Protein AF-A0A967H057-F1 (afdb_monomer_lite)

pLDDT: mean 77.09, std 21.2, range [37.69, 96.94]

Secondary structure (DSSP, 8-state):
----------EEEEEEESTTSSS---HHHHHHHHHHHHHHHSSEEEEEEESSHHHHHIIIIIS---SEEEEETTHHHHSPTTSEEEEEEEEESSS-S-EEEEEEETT--TTHHHHHHHHHHHTTTSHHHHHHHHTTTEEEEESTT-------------------------------------------------------PPPP-

Radius of gyration: 29.28 Å; chains: 1; bounding box: 96×82×52 Å

Structure (mmCIF, N/CA/C/O backbone):
data_AF-A0A967H057-F1
#
_entry.id   AF-A0A967H057-F1
#
loop_
_atom_site.group_PDB
_atom_site.id
_atom_site.type_symbol
_atom_site.label_atom_id
_atom_site.label_alt_id
_atom_site.label_comp_id
_atom_site.label_asym_id
_atom_site.label_entity_id
_atom_site.label_seq_id
_atom_site.pdbx_PDB_ins_code
_atom_site.Cartn_x
_atom_site.Cartn_y
_atom_site.Cartn_z
_atom_site.occupancy
_atom_site.B_iso_or_equiv
_atom_site.auth_seq_id
_atom_site.auth_comp_id
_atom_site.auth_asym_id
_atom_site.auth_atom_id
_atom_site.pdbx_PDB_model_num
ATOM 1 N N . MET A 1 1 ? 5.169 -22.838 36.734 1.00 41.12 1 MET A N 1
ATOM 2 C CA . MET A 1 1 ? 5.783 -21.870 35.797 1.00 41.12 1 MET A CA 1
ATOM 3 C C . MET A 1 1 ? 4.700 -21.357 34.867 1.00 41.12 1 MET A C 1
ATOM 5 O O . MET A 1 1 ? 3.940 -22.181 34.378 1.00 41.12 1 MET A O 1
ATOM 9 N N . VAL A 1 2 ? 4.620 -20.048 34.622 1.00 40.19 2 VAL A N 1
ATOM 10 C CA . VAL A 1 2 ? 3.805 -19.498 33.526 1.00 40.19 2 VAL A CA 1
ATOM 11 C C . VAL A 1 2 ? 4.755 -19.211 32.373 1.00 40.19 2 VAL A C 1
ATOM 13 O O . VAL A 1 2 ? 5.613 -18.339 32.489 1.00 40.19 2 VAL A O 1
ATOM 16 N N . ALA A 1 3 ? 4.637 -19.964 31.282 1.00 42.62 3 ALA A N 1
ATOM 17 C CA . ALA A 1 3 ? 5.358 -19.654 30.057 1.00 42.62 3 ALA A CA 1
ATOM 18 C C . ALA A 1 3 ? 4.676 -18.449 29.398 1.00 42.62 3 ALA A C 1
ATOM 20 O O . ALA A 1 3 ? 3.642 -18.596 28.749 1.00 42.62 3 ALA A O 1
ATOM 21 N N . ILE A 1 4 ? 5.236 -17.252 29.594 1.00 45.72 4 ILE A N 1
ATOM 22 C CA . ILE A 1 4 ? 4.816 -16.058 28.856 1.00 45.72 4 ILE A CA 1
ATOM 23 C C . ILE A 1 4 ? 5.290 -16.256 27.416 1.00 45.72 4 ILE A C 1
ATOM 25 O O . ILE A 1 4 ? 6.429 -15.942 27.074 1.00 45.72 4 ILE A O 1
ATOM 29 N N . SER A 1 5 ? 4.436 -16.864 26.593 1.00 40.03 5 SER A N 1
ATOM 30 C CA . SER A 1 5 ? 4.709 -17.066 25.175 1.00 40.03 5 SER A CA 1
ATOM 31 C C . SER A 1 5 ? 4.732 -15.697 24.506 1.00 40.03 5 SER A C 1
ATOM 33 O O . SER A 1 5 ? 3.692 -15.065 24.320 1.00 40.03 5 SER A O 1
ATOM 35 N N . VAL A 1 6 ? 5.938 -15.201 24.230 1.00 42.00 6 VAL A N 1
ATOM 36 C CA . VAL A 1 6 ? 6.132 -13.922 23.552 1.00 42.00 6 VAL A CA 1
ATOM 37 C C . VAL A 1 6 ? 5.739 -14.132 22.095 1.00 42.00 6 VAL A C 1
ATOM 39 O O . VAL A 1 6 ? 6.532 -14.636 21.301 1.00 42.00 6 VAL A O 1
ATOM 42 N N . SER A 1 7 ? 4.492 -13.799 21.759 1.00 45.22 7 SER A N 1
ATOM 43 C CA . SER A 1 7 ? 4.016 -13.817 20.379 1.00 45.22 7 SER A CA 1
ATOM 44 C C . SER A 1 7 ? 4.945 -12.961 19.528 1.00 45.22 7 SER A C 1
ATOM 46 O O . SER A 1 7 ? 5.028 -11.749 19.722 1.00 45.22 7 SER A O 1
ATOM 48 N N . ALA A 1 8 ? 5.646 -13.590 18.588 1.00 51.84 8 ALA A N 1
ATOM 49 C CA . ALA A 1 8 ? 6.402 -12.874 17.579 1.00 51.84 8 ALA A CA 1
ATOM 50 C C . ALA A 1 8 ? 5.400 -12.204 16.627 1.00 51.84 8 ALA A C 1
ATOM 52 O O . ALA A 1 8 ? 4.962 -12.826 15.661 1.00 51.84 8 ALA A O 1
ATOM 53 N N . GLU A 1 9 ? 5.000 -10.964 16.933 1.00 62.72 9 GLU A N 1
ATOM 54 C CA . GLU A 1 9 ? 4.235 -10.127 16.005 1.00 62.72 9 GLU A CA 1
ATOM 55 C C . GLU A 1 9 ? 4.980 -10.089 14.671 1.00 62.72 9 GLU A C 1
ATOM 57 O O . GLU A 1 9 ? 6.103 -9.579 14.583 1.00 62.72 9 GLU A O 1
ATOM 62 N N . ALA A 1 10 ? 4.366 -10.648 13.629 1.00 71.75 10 ALA A N 1
ATOM 63 C CA . ALA A 1 10 ? 4.923 -10.546 12.298 1.00 71.75 10 ALA A CA 1
ATOM 64 C C . ALA A 1 10 ? 4.917 -9.067 11.894 1.00 71.75 10 ALA A C 1
ATOM 66 O O . ALA A 1 10 ? 3.933 -8.345 12.084 1.00 71.75 10 ALA A O 1
ATOM 67 N N . LYS A 1 11 ? 6.058 -8.602 11.383 1.00 87.25 11 LYS A N 1
ATOM 68 C CA . LYS A 1 11 ? 6.253 -7.206 11.010 1.00 87.25 11 LYS A CA 1
ATOM 69 C C . LYS A 1 11 ? 6.307 -7.080 9.499 1.00 87.25 11 LYS A C 1
ATOM 71 O O . LYS A 1 11 ? 7.234 -7.588 8.876 1.00 87.25 11 LYS A O 1
ATOM 76 N N . ILE A 1 12 ? 5.335 -6.378 8.931 1.00 91.31 12 ILE A N 1
ATOM 77 C CA . ILE A 1 12 ? 5.253 -6.118 7.498 1.00 91.31 12 ILE A CA 1
ATOM 78 C C . ILE A 1 12 ? 5.898 -4.762 7.211 1.00 91.31 12 ILE A C 1
ATOM 80 O O . ILE A 1 12 ? 5.463 -3.732 7.729 1.00 91.31 12 ILE A O 1
ATOM 84 N N . SER A 1 13 ? 6.914 -4.750 6.354 1.00 94.44 13 SER A N 1
ATOM 85 C CA . SER A 1 13 ? 7.610 -3.533 5.929 1.00 94.44 13 SER A CA 1
ATOM 86 C C . SER A 1 13 ? 7.139 -3.093 4.541 1.00 94.44 13 SER A C 1
ATOM 88 O O . SER A 1 13 ? 7.195 -3.859 3.578 1.00 94.44 13 SER A O 1
ATOM 90 N N . ILE A 1 14 ? 6.692 -1.843 4.410 1.00 96.12 14 ILE A N 1
ATOM 91 C CA . ILE A 1 14 ? 6.164 -1.275 3.162 1.00 96.12 14 ILE A CA 1
ATOM 92 C C . ILE A 1 14 ? 7.035 -0.097 2.718 1.00 96.12 14 ILE A C 1
ATOM 94 O O . ILE A 1 14 ? 7.207 0.869 3.456 1.00 96.12 14 ILE A O 1
ATOM 98 N N . GLY A 1 15 ? 7.562 -0.132 1.495 1.00 96.62 15 GLY A N 1
ATOM 99 C CA . GLY A 1 15 ? 8.255 1.016 0.908 1.00 96.62 15 GLY A CA 1
ATOM 100 C C . GLY A 1 15 ? 7.288 2.042 0.321 1.00 96.62 15 GLY A C 1
ATOM 101 O O . GLY A 1 15 ? 6.437 1.698 -0.490 1.00 96.62 15 GLY A O 1
ATOM 102 N N . LEU A 1 16 ? 7.430 3.315 0.676 1.00 96.25 16 LEU A N 1
ATOM 103 C CA . LEU A 1 16 ? 6.691 4.427 0.079 1.00 96.25 16 LEU A CA 1
ATOM 104 C C . LEU A 1 16 ? 7.675 5.360 -0.628 1.00 96.25 16 LEU A C 1
ATOM 106 O O . LEU A 1 16 ? 8.514 5.991 0.018 1.00 96.25 16 LEU A O 1
ATOM 110 N N . SER A 1 17 ? 7.568 5.469 -1.954 1.00 94.06 17 SER A N 1
ATOM 111 C CA . SER A 1 17 ? 8.348 6.470 -2.681 1.00 94.06 17 SER A CA 1
ATOM 112 C C . SER A 1 17 ? 7.782 7.867 -2.424 1.00 94.06 17 SER A C 1
ATOM 114 O O . SER A 1 17 ? 6.579 8.100 -2.530 1.00 94.06 17 SER A O 1
ATOM 116 N N . THR A 1 18 ? 8.647 8.821 -2.097 1.00 92.75 18 THR A N 1
ATOM 117 C CA . THR A 1 18 ? 8.252 10.219 -1.883 1.00 92.75 18 THR A CA 1
ATOM 118 C C . THR A 1 18 ? 8.094 10.983 -3.196 1.00 92.75 18 THR A C 1
ATOM 120 O O . THR A 1 18 ? 7.270 11.891 -3.257 1.00 92.75 18 THR A O 1
ATOM 123 N N . SER A 1 19 ? 8.783 10.566 -4.267 1.00 91.69 19 SER A N 1
ATOM 124 C CA . SER A 1 19 ? 8.646 11.142 -5.616 1.00 91.69 19 SER A CA 1
ATOM 125 C C . SER A 1 19 ? 7.244 11.023 -6.230 1.00 91.69 19 SER A C 1
ATOM 127 O O . SER A 1 19 ? 6.873 11.849 -7.061 1.00 91.69 19 SER A O 1
ATOM 129 N N . VAL A 1 20 ? 6.448 10.022 -5.827 1.00 89.62 20 VAL A N 1
ATOM 130 C CA . VAL A 1 20 ? 5.104 9.790 -6.389 1.00 89.62 20 VAL A CA 1
ATOM 131 C C . VAL A 1 20 ? 3.989 10.520 -5.632 1.00 89.62 20 VAL A C 1
ATOM 133 O O . VAL A 1 20 ? 2.846 10.513 -6.090 1.00 89.62 20 VAL A O 1
ATOM 136 N N . LEU A 1 21 ? 4.293 11.144 -4.488 1.00 88.94 21 LEU A N 1
ATOM 137 C CA . LEU A 1 21 ? 3.330 11.873 -3.660 1.00 88.94 21 LEU A CA 1
ATOM 138 C C . LEU A 1 21 ? 3.217 13.342 -4.088 1.00 88.94 21 LEU A C 1
ATOM 140 O O . LEU A 1 21 ? 4.213 14.015 -4.329 1.00 88.94 21 LEU A O 1
ATOM 144 N N . SER A 1 22 ? 1.995 13.883 -4.093 1.00 84.56 22 SER A N 1
ATOM 145 C CA . SER A 1 22 ? 1.746 15.309 -4.375 1.00 84.56 22 SER A CA 1
ATOM 146 C C . SER A 1 22 ? 2.177 16.259 -3.245 1.00 84.56 22 SER A C 1
ATOM 148 O O . SER A 1 22 ? 2.131 17.475 -3.413 1.00 84.56 22 SER A O 1
ATOM 150 N N . SER A 1 23 ? 2.565 15.724 -2.087 1.00 84.31 23 SER A N 1
ATOM 151 C CA . SER A 1 23 ? 3.036 16.465 -0.917 1.00 84.31 23 SER A CA 1
ATOM 152 C C . SER A 1 23 ? 4.093 15.649 -0.172 1.00 84.31 23 SER A C 1
ATOM 154 O O . SER A 1 23 ? 3.977 14.429 -0.051 1.00 84.31 23 SER A O 1
ATOM 156 N N . LYS A 1 24 ? 5.133 16.312 0.351 1.00 88.00 24 LYS A N 1
ATOM 157 C CA . LYS A 1 24 ? 6.184 15.628 1.117 1.00 88.00 24 LYS A CA 1
ATOM 158 C C . LYS A 1 24 ? 5.592 15.080 2.429 1.00 88.00 24 LYS A C 1
ATOM 160 O O . LYS A 1 24 ? 5.035 15.873 3.192 1.00 88.00 24 LYS A O 1
ATOM 165 N N . PRO A 1 25 ? 5.699 13.770 2.714 1.00 90.06 25 PRO A N 1
ATOM 166 C CA . PRO A 1 25 ? 5.140 13.195 3.929 1.00 90.06 25 PRO A CA 1
ATOM 167 C C . PRO A 1 25 ? 5.892 13.678 5.172 1.00 90.06 25 PRO A C 1
ATOM 169 O O . PRO A 1 25 ? 7.094 13.943 5.137 1.00 90.06 25 PRO A O 1
ATOM 172 N N . THR A 1 26 ? 5.173 13.750 6.288 1.00 93.06 26 THR A N 1
ATOM 173 C CA . THR A 1 26 ? 5.729 14.009 7.623 1.00 93.06 26 THR A CA 1
ATOM 174 C C . THR A 1 26 ? 5.722 12.731 8.457 1.00 93.06 26 THR A C 1
ATOM 176 O O . THR A 1 26 ? 4.835 11.890 8.290 1.00 93.06 26 THR A O 1
ATOM 179 N N . ASN A 1 27 ? 6.636 12.605 9.421 1.00 93.00 27 ASN A N 1
ATOM 180 C CA . ASN A 1 27 ? 6.674 11.448 10.327 1.00 93.00 27 ASN A CA 1
ATOM 181 C C . ASN A 1 27 ? 5.322 11.228 11.037 1.00 93.00 27 ASN A C 1
ATOM 183 O O . ASN A 1 27 ? 4.896 10.093 11.204 1.00 93.00 27 A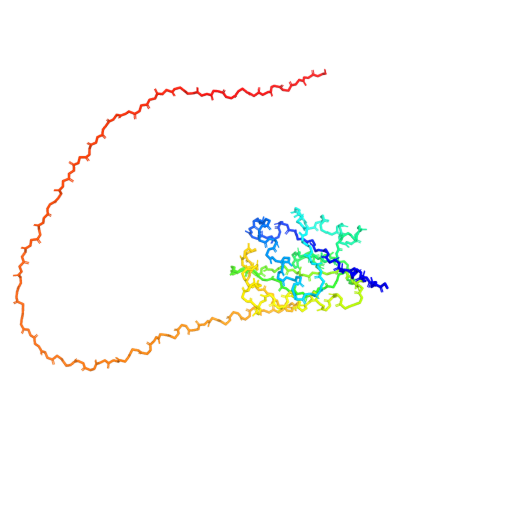SN A O 1
ATOM 187 N N . ALA A 1 28 ? 4.596 12.304 11.368 1.00 93.25 28 ALA A N 1
ATOM 188 C CA . ALA A 1 28 ? 3.251 12.224 11.942 1.00 93.25 28 ALA A CA 1
ATOM 189 C C . ALA A 1 28 ? 2.203 11.652 10.965 1.00 93.25 28 ALA A C 1
ATOM 191 O O . ALA A 1 28 ? 1.355 10.861 11.374 1.00 93.25 28 ALA A O 1
ATOM 192 N N . SER A 1 29 ? 2.256 12.014 9.675 1.00 93.31 29 SER A N 1
ATOM 193 C CA . SER A 1 29 ? 1.367 11.433 8.651 1.00 93.31 29 SER A CA 1
ATOM 194 C C . SER A 1 29 ? 1.655 9.950 8.389 1.00 93.31 29 SER A C 1
ATOM 196 O O . SER A 1 29 ? 0.720 9.178 8.188 1.00 93.31 29 SER A O 1
ATOM 198 N N . ILE A 1 30 ? 2.926 9.539 8.468 1.00 95.44 30 ILE A N 1
ATOM 199 C CA . ILE A 1 30 ? 3.330 8.138 8.310 1.00 95.44 30 ILE A CA 1
ATOM 200 C C . ILE A 1 30 ? 2.920 7.312 9.534 1.00 95.44 30 ILE A C 1
ATOM 202 O O . ILE A 1 30 ? 2.184 6.346 9.367 1.00 95.44 30 ILE A O 1
ATOM 206 N N . ALA A 1 31 ? 3.228 7.768 10.751 1.00 94.81 31 ALA A N 1
ATOM 207 C CA . ALA A 1 31 ? 2.821 7.099 11.990 1.00 94.81 31 ALA A CA 1
ATOM 208 C C . ALA A 1 31 ? 1.292 6.958 12.139 1.00 94.81 31 ALA A C 1
ATOM 210 O O . ALA A 1 31 ? 0.805 5.978 12.705 1.00 94.81 31 ALA A O 1
ATOM 211 N N . LYS A 1 32 ? 0.502 7.905 11.601 1.00 94.50 32 LYS A N 1
ATOM 212 C CA . LYS A 1 32 ? -0.958 7.745 11.468 1.00 94.50 32 LYS A CA 1
ATOM 213 C C . LYS A 1 32 ? -1.324 6.576 10.546 1.00 94.50 32 LYS A C 1
ATOM 215 O O . LYS A 1 32 ? -2.172 5.767 10.912 1.00 94.50 32 LYS A O 1
ATOM 220 N N . LEU A 1 33 ? -0.712 6.489 9.364 1.00 94.44 33 LEU A N 1
ATOM 221 C CA . LEU A 1 33 ? -1.018 5.448 8.380 1.00 94.44 33 LEU A CA 1
ATOM 222 C C . LEU A 1 33 ? -0.566 4.056 8.850 1.00 94.44 33 LEU A C 1
ATOM 224 O O . LEU A 1 33 ? -1.347 3.113 8.755 1.00 94.44 33 LEU A O 1
ATOM 228 N N . GLU A 1 34 ? 0.634 3.942 9.420 1.00 95.00 34 GLU A N 1
ATOM 229 C CA . GLU A 1 34 ? 1.142 2.726 10.078 1.00 95.00 34 GLU A CA 1
ATOM 230 C C . GLU A 1 34 ? 0.164 2.225 11.151 1.00 95.00 34 GLU A C 1
ATOM 232 O O . GLU A 1 34 ? -0.221 1.053 11.160 1.00 95.00 34 GLU A O 1
ATOM 237 N N . LYS A 1 35 ? -0.319 3.128 12.014 1.00 94.38 35 LYS A N 1
ATOM 238 C CA . LYS A 1 35 ? -1.288 2.817 13.074 1.00 94.38 35 LYS A CA 1
ATOM 239 C C . LYS A 1 35 ? -2.645 2.340 12.544 1.00 94.38 35 LYS A C 1
ATOM 241 O O . LYS A 1 35 ? -3.199 1.390 13.094 1.00 94.38 35 LYS A O 1
ATOM 246 N N . GLU A 1 36 ? -3.198 2.968 11.505 1.00 94.12 36 GLU A N 1
ATOM 247 C CA . GLU A 1 36 ? -4.487 2.547 10.925 1.00 94.12 36 GLU A CA 1
ATOM 248 C C . GLU A 1 36 ? -4.379 1.254 10.097 1.00 94.12 36 GLU A C 1
ATOM 250 O O . GLU A 1 36 ? -5.313 0.447 10.100 1.00 94.12 36 GLU A O 1
ATOM 255 N N . LEU A 1 37 ? -3.236 1.011 9.444 1.00 93.56 37 LEU A N 1
ATOM 256 C CA . LEU A 1 37 ? -2.961 -0.252 8.756 1.00 93.56 37 LEU A CA 1
ATOM 257 C C . LEU A 1 37 ? -2.788 -1.405 9.747 1.00 93.56 37 LEU A C 1
ATOM 259 O O . LEU A 1 37 ? -3.481 -2.411 9.608 1.00 93.56 37 LEU A O 1
ATOM 263 N N . SER A 1 38 ? -1.945 -1.242 10.774 1.00 93.12 38 SER A N 1
ATOM 264 C CA . SER A 1 38 ? -1.649 -2.299 11.759 1.00 93.12 38 SER A CA 1
ATOM 265 C C . SER A 1 38 ? -2.923 -2.793 12.460 1.00 93.12 38 SER A C 1
ATOM 267 O O . SER A 1 38 ? -3.179 -3.994 12.533 1.00 93.12 38 SER A O 1
ATOM 269 N N . LYS A 1 39 ? -3.813 -1.861 12.848 1.00 91.12 39 LYS A N 1
ATOM 270 C CA . LYS A 1 39 ? -5.156 -2.148 13.395 1.00 91.12 39 LYS A CA 1
ATOM 271 C C . LYS A 1 39 ? -6.018 -3.093 12.548 1.00 91.12 39 LYS A C 1
ATOM 273 O O . LYS A 1 39 ? -6.898 -3.739 13.108 1.00 91.12 39 LYS A O 1
ATOM 278 N N . THR A 1 40 ? -5.848 -3.112 11.222 1.00 86.44 40 THR A N 1
ATOM 279 C CA . THR A 1 40 ? -6.665 -3.952 10.323 1.00 86.44 40 THR A CA 1
ATOM 280 C C . THR A 1 40 ? -5.892 -5.147 9.764 1.00 86.44 40 THR A C 1
ATOM 282 O O . THR A 1 40 ? -6.496 -6.177 9.476 1.00 86.44 40 THR A O 1
ATOM 285 N N . ALA A 1 41 ? -4.572 -5.034 9.599 1.00 86.12 41 ALA A N 1
ATOM 286 C CA . ALA A 1 41 ? -3.737 -6.144 9.157 1.00 86.12 41 ALA A CA 1
ATOM 287 C C . ALA A 1 41 ? -3.719 -7.276 10.200 1.00 86.12 41 ALA A C 1
ATOM 289 O O . ALA A 1 41 ? -3.759 -8.446 9.826 1.00 86.12 41 ALA A O 1
ATOM 290 N N . GLY A 1 42 ? -3.694 -6.930 11.493 1.00 82.12 42 GLY A N 1
ATOM 291 C CA . GLY A 1 42 ? -3.453 -7.873 12.594 1.00 82.12 42 GLY A CA 1
ATOM 292 C C . GLY A 1 42 ? -1.964 -8.133 12.860 1.00 82.12 42 GLY A C 1
ATOM 293 O O . GLY A 1 42 ? -1.632 -8.691 13.898 1.00 82.12 42 GLY A O 1
ATOM 294 N N . ASP A 1 43 ? -1.109 -7.660 11.952 1.00 84.31 43 ASP A N 1
ATOM 295 C CA . ASP A 1 43 ? 0.352 -7.625 12.017 1.00 84.31 43 ASP A CA 1
ATOM 296 C C . ASP A 1 43 ? 0.825 -6.167 12.182 1.00 84.31 43 ASP A C 1
ATOM 298 O O . ASP A 1 43 ? 0.114 -5.221 11.819 1.00 84.31 43 ASP A O 1
ATOM 302 N N . SER A 1 44 ? 2.048 -5.973 12.676 1.00 90.19 44 SER A N 1
ATOM 303 C CA . SER A 1 44 ? 2.656 -4.646 12.837 1.00 90.19 44 SER A CA 1
ATOM 304 C C . SER A 1 44 ? 3.166 -4.118 11.489 1.00 90.19 44 SER A C 1
ATOM 306 O O . SER A 1 44 ? 3.973 -4.777 10.834 1.00 90.19 44 SER A O 1
ATOM 308 N N . VAL A 1 45 ? 2.711 -2.940 11.049 1.00 93.44 45 VAL A N 1
ATOM 309 C CA . VAL A 1 45 ? 3.045 -2.372 9.728 1.00 93.44 45 VAL A CA 1
ATOM 310 C C . VAL A 1 45 ? 3.978 -1.167 9.863 1.00 93.44 45 VAL A C 1
ATOM 312 O O . VAL A 1 45 ? 3.588 -0.142 10.416 1.00 93.44 45 VAL A O 1
ATOM 315 N N . GLU A 1 46 ? 5.184 -1.272 9.299 1.00 95.19 46 GLU A N 1
ATOM 316 C CA . GLU A 1 46 ? 6.168 -0.183 9.168 1.00 95.19 46 GLU A CA 1
ATOM 317 C C . GLU A 1 46 ? 6.172 0.372 7.736 1.00 95.19 46 GLU A C 1
ATOM 319 O O . GLU A 1 46 ? 6.145 -0.391 6.767 1.00 95.19 46 GLU A O 1
ATOM 324 N N . ILE A 1 47 ? 6.263 1.695 7.582 1.00 95.50 47 ILE A N 1
ATOM 325 C CA . ILE A 1 47 ? 6.361 2.372 6.284 1.00 95.50 47 ILE A CA 1
ATOM 326 C C . ILE A 1 47 ? 7.712 3.082 6.161 1.00 95.50 47 ILE A C 1
ATOM 328 O O . ILE A 1 47 ? 7.971 4.108 6.791 1.00 95.50 47 ILE A O 1
ATOM 332 N N . ARG A 1 48 ? 8.567 2.575 5.269 1.00 96.06 48 ARG A N 1
ATOM 333 C CA . ARG A 1 48 ? 9.874 3.168 4.958 1.00 96.06 48 ARG A CA 1
ATOM 334 C C . ARG A 1 48 ? 9.764 4.155 3.809 1.00 96.06 48 ARG A C 1
ATOM 336 O O . ARG A 1 48 ? 9.296 3.806 2.727 1.00 96.06 48 ARG A O 1
ATOM 343 N N . LEU A 1 49 ? 10.225 5.382 4.034 1.00 96.12 49 LEU A N 1
ATOM 344 C CA . LEU A 1 49 ? 10.284 6.414 3.003 1.00 96.12 49 LEU A CA 1
ATOM 345 C C . LEU A 1 49 ? 11.516 6.236 2.111 1.00 96.12 49 LEU A C 1
ATOM 347 O O . LEU A 1 49 ? 12.635 6.109 2.601 1.00 96.12 49 LEU A O 1
ATOM 351 N N . PHE A 1 50 ? 11.302 6.304 0.799 1.00 96.19 50 PHE A N 1
ATOM 352 C CA . PHE A 1 50 ? 12.346 6.287 -0.225 1.00 96.19 50 PHE A CA 1
ATOM 353 C C . PHE A 1 50 ? 12.280 7.556 -1.081 1.00 96.19 50 PHE A C 1
ATOM 355 O O . PHE A 1 50 ? 11.220 8.166 -1.226 1.00 96.19 50 PHE A O 1
ATOM 362 N N . ASN A 1 51 ? 13.401 7.968 -1.672 1.00 93.81 51 ASN A N 1
ATOM 363 C CA . ASN A 1 51 ? 13.435 9.173 -2.509 1.00 93.81 51 ASN A CA 1
ATOM 364 C C . ASN A 1 51 ? 12.722 8.947 -3.856 1.00 93.81 51 ASN A C 1
ATOM 366 O O . ASN A 1 51 ? 11.942 9.785 -4.298 1.00 93.81 51 ASN A O 1
ATOM 370 N N . ASP A 1 52 ? 12.945 7.787 -4.468 1.00 95.00 52 ASP A N 1
ATOM 371 C CA . ASP A 1 52 ? 12.566 7.438 -5.841 1.00 95.00 52 ASP A CA 1
ATOM 372 C C . ASP A 1 52 ? 11.968 6.015 -5.925 1.00 95.00 52 ASP A C 1
ATOM 374 O O . ASP A 1 52 ? 11.875 5.316 -4.913 1.00 95.00 52 ASP A O 1
ATOM 378 N N . GLU A 1 53 ? 11.490 5.592 -7.099 1.00 94.94 53 GLU A N 1
ATOM 379 C CA . GLU A 1 53 ? 10.869 4.266 -7.282 1.00 94.94 53 GLU A CA 1
ATOM 380 C C . GLU A 1 53 ? 11.889 3.135 -7.536 1.00 94.94 53 GLU A C 1
ATOM 382 O O . GLU A 1 53 ? 11.606 1.974 -7.245 1.00 94.94 53 GLU A O 1
ATOM 387 N N . ALA A 1 54 ? 13.095 3.438 -8.027 1.00 95.00 54 ALA A N 1
ATOM 388 C CA . ALA A 1 54 ? 14.131 2.435 -8.287 1.00 95.00 54 ALA A CA 1
ATOM 389 C C . ALA A 1 54 ? 14.818 1.970 -6.990 1.00 95.00 54 ALA A C 1
ATOM 391 O O . ALA A 1 54 ? 15.152 0.790 -6.853 1.00 95.00 54 ALA A O 1
ATOM 392 N N . SER A 1 55 ? 14.960 2.849 -5.995 1.00 96.31 55 SER A N 1
ATOM 393 C CA . SER A 1 55 ? 15.332 2.469 -4.628 1.00 96.31 55 SER A CA 1
ATOM 394 C C . SER A 1 55 ? 14.317 1.487 -4.035 1.00 96.31 55 SER A C 1
ATOM 396 O O . SER A 1 55 ? 14.712 0.440 -3.520 1.00 96.31 55 SER A O 1
ATOM 398 N N . VAL A 1 56 ? 13.013 1.759 -4.193 1.00 96.56 56 VAL A N 1
ATOM 399 C CA . VAL A 1 56 ? 11.937 0.842 -3.771 1.00 96.56 56 VAL A CA 1
ATOM 400 C C . VAL A 1 56 ? 12.036 -0.497 -4.509 1.00 96.56 56 VAL A C 1
ATOM 402 O O . VAL A 1 56 ? 11.976 -1.542 -3.867 1.00 96.56 56 VAL A O 1
ATOM 405 N N . ALA A 1 57 ? 12.268 -0.494 -5.828 1.00 94.25 57 ALA A N 1
ATOM 406 C CA . ALA A 1 57 ? 12.453 -1.717 -6.618 1.00 94.25 57 ALA A CA 1
ATOM 407 C C . ALA A 1 57 ? 13.600 -2.593 -6.098 1.00 94.25 57 ALA A C 1
ATOM 409 O O . ALA A 1 57 ? 13.431 -3.799 -5.919 1.00 94.25 57 ALA A O 1
ATOM 410 N N . ASN A 1 58 ? 14.761 -1.990 -5.823 1.00 95.19 58 ASN A N 1
ATOM 411 C CA . ASN A 1 58 ? 15.916 -2.712 -5.297 1.00 95.19 58 ASN A CA 1
ATOM 412 C C . ASN A 1 58 ? 15.615 -3.316 -3.917 1.00 95.19 58 ASN A C 1
ATOM 414 O O . ASN A 1 58 ? 15.921 -4.483 -3.685 1.00 95.19 58 ASN A O 1
ATOM 418 N N . TRP A 1 59 ? 14.971 -2.571 -3.017 1.00 96.12 59 TRP A N 1
ATOM 419 C CA . TRP A 1 59 ? 14.628 -3.072 -1.683 1.00 96.12 59 TRP A CA 1
ATOM 420 C C . TRP A 1 59 ? 13.548 -4.163 -1.703 1.00 96.12 59 TRP A C 1
ATOM 422 O O . TRP A 1 59 ? 13.645 -5.118 -0.935 1.00 96.12 59 TRP A O 1
ATOM 432 N N . LEU A 1 60 ? 12.562 -4.055 -2.597 1.00 94.94 60 LEU A N 1
ATOM 433 C CA . LEU A 1 60 ? 11.438 -4.987 -2.724 1.00 94.94 60 LEU A CA 1
ATOM 434 C C . LEU A 1 60 ? 11.812 -6.280 -3.458 1.00 94.94 60 LEU A C 1
ATOM 436 O O . LEU A 1 60 ? 11.500 -7.366 -2.984 1.00 94.94 60 LEU A O 1
ATOM 440 N N . LEU A 1 61 ? 12.472 -6.175 -4.615 1.00 92.88 61 LEU A N 1
ATOM 441 C CA . LEU A 1 61 ? 12.711 -7.312 -5.512 1.00 92.88 61 LEU A CA 1
ATOM 442 C C . LEU A 1 61 ? 14.109 -7.918 -5.355 1.00 92.88 61 LEU A C 1
ATOM 444 O O . LEU A 1 61 ? 14.248 -9.138 -5.399 1.00 92.88 61 LEU A O 1
ATOM 448 N N . ARG A 1 62 ? 15.148 -7.090 -5.173 1.00 92.69 62 ARG A N 1
ATOM 449 C CA . ARG A 1 62 ? 16.550 -7.548 -5.166 1.00 92.69 62 ARG A CA 1
ATOM 450 C C . ARG A 1 62 ? 17.053 -7.903 -3.768 1.00 92.69 62 ARG A C 1
ATOM 452 O O . ARG A 1 62 ? 17.638 -8.963 -3.589 1.00 92.69 62 ARG A O 1
ATOM 459 N N . PHE A 1 63 ? 16.842 -7.021 -2.793 1.00 93.81 63 PHE A N 1
ATOM 460 C CA . PHE A 1 63 ? 17.293 -7.215 -1.410 1.00 93.81 63 PHE A CA 1
ATOM 461 C C . PHE A 1 63 ? 16.227 -7.850 -0.512 1.00 93.81 63 PHE A C 1
ATOM 463 O O . PHE A 1 63 ? 16.569 -8.368 0.545 1.00 93.81 63 PHE A O 1
ATOM 470 N N . GLN A 1 64 ? 14.956 -7.820 -0.931 1.00 92.19 64 GLN A N 1
ATOM 471 C CA . GLN A 1 64 ? 13.814 -8.398 -0.213 1.00 92.19 64 GLN A CA 1
ATOM 472 C C . GLN A 1 64 ? 13.678 -7.918 1.250 1.00 92.19 64 GLN A C 1
ATOM 474 O O . GLN A 1 64 ? 13.196 -8.645 2.114 1.00 92.19 64 GLN A O 1
ATOM 479 N N . GLN A 1 65 ? 14.090 -6.672 1.514 1.00 92.88 65 GLN A N 1
ATOM 480 C CA . GLN A 1 65 ? 14.038 -6.017 2.831 1.00 92.88 65 GLN A CA 1
ATOM 481 C C . GLN A 1 65 ? 12.720 -5.265 3.086 1.00 92.88 65 GLN A C 1
ATOM 483 O O . GLN A 1 65 ? 12.545 -4.670 4.148 1.00 92.88 65 GLN A O 1
ATOM 488 N N . ILE A 1 66 ? 11.807 -5.274 2.112 1.00 94.56 66 ILE A N 1
ATOM 489 C CA . ILE A 1 66 ? 10.411 -4.850 2.252 1.00 94.56 66 ILE A CA 1
ATOM 490 C C . ILE A 1 66 ? 9.489 -5.877 1.581 1.00 94.56 66 ILE A C 1
ATOM 492 O O . ILE A 1 66 ? 9.865 -6.573 0.635 1.00 94.56 66 ILE A O 1
ATOM 496 N N . ASP A 1 67 ? 8.270 -5.976 2.091 1.00 93.94 67 ASP A N 1
ATOM 497 C CA . ASP A 1 67 ? 7.240 -6.934 1.682 1.00 93.94 67 ASP A CA 1
ATOM 498 C C . ASP A 1 67 ? 6.298 -6.319 0.651 1.00 93.94 67 ASP A C 1
ATOM 500 O O . ASP A 1 67 ? 5.912 -6.961 -0.332 1.00 93.94 67 ASP A O 1
ATOM 504 N N . GLY A 1 68 ? 5.964 -5.048 0.883 1.00 95.25 68 GLY A N 1
ATOM 505 C CA . GLY A 1 68 ? 5.081 -4.244 0.056 1.00 95.25 68 GLY A CA 1
ATOM 506 C C . GLY A 1 68 ? 5.707 -2.942 -0.423 1.00 95.25 68 GLY A C 1
ATOM 507 O O . GLY A 1 68 ? 6.738 -2.493 0.077 1.00 95.25 68 GLY A O 1
ATOM 508 N N . ALA A 1 69 ? 5.042 -2.310 -1.384 1.00 96.94 69 ALA A N 1
ATOM 509 C CA . ALA A 1 69 ? 5.385 -0.984 -1.861 1.00 96.94 69 ALA A CA 1
ATOM 510 C C . ALA A 1 69 ? 4.163 -0.178 -2.317 1.00 96.94 69 ALA A C 1
ATOM 512 O O . ALA A 1 69 ? 3.251 -0.712 -2.949 1.00 96.94 69 ALA A O 1
ATOM 513 N N . ILE A 1 70 ? 4.188 1.124 -2.039 1.00 96.56 70 ILE A N 1
ATOM 514 C CA . ILE A 1 70 ? 3.277 2.137 -2.570 1.00 96.56 70 ILE A CA 1
ATOM 515 C C . ILE A 1 70 ? 4.056 2.932 -3.626 1.00 96.56 70 ILE A C 1
ATOM 517 O O . ILE A 1 70 ? 4.989 3.676 -3.311 1.00 96.56 70 ILE A O 1
ATOM 521 N N . VAL A 1 71 ? 3.676 2.721 -4.884 1.00 95.62 71 VAL A N 1
ATOM 522 C CA . VAL A 1 71 ? 4.410 3.105 -6.106 1.00 95.62 71 VAL A CA 1
ATOM 523 C C . VAL A 1 71 ? 3.441 3.637 -7.160 1.00 95.62 71 VAL A C 1
ATOM 525 O O . VAL A 1 71 ? 2.228 3.520 -7.009 1.00 95.62 71 VAL A O 1
ATOM 528 N N . SER A 1 72 ? 3.925 4.232 -8.244 1.00 94.56 72 SER A N 1
ATOM 529 C CA . SER A 1 72 ? 3.086 4.685 -9.350 1.00 94.56 72 SER A CA 1
ATOM 530 C C . SER A 1 72 ? 2.442 3.506 -10.095 1.00 94.56 72 SER A C 1
ATOM 532 O O . SER A 1 72 ? 3.028 2.436 -10.266 1.00 94.56 72 SER A O 1
ATOM 534 N N . ALA A 1 73 ? 1.239 3.706 -10.641 1.00 91.12 73 ALA A N 1
ATOM 535 C CA . ALA A 1 73 ? 0.605 2.708 -11.513 1.00 91.12 73 ALA A CA 1
ATOM 536 C C . ALA A 1 73 ? 1.360 2.462 -12.847 1.00 91.12 73 ALA A C 1
ATOM 538 O O . ALA A 1 73 ? 0.961 1.595 -13.629 1.00 91.12 73 ALA A O 1
ATOM 539 N N . ASN A 1 74 ? 2.427 3.221 -13.131 1.00 91.69 74 ASN A N 1
ATOM 540 C CA . ASN A 1 74 ? 3.318 3.000 -14.272 1.00 91.69 74 ASN A CA 1
ATOM 541 C C . ASN A 1 74 ? 4.491 2.087 -13.901 1.00 91.69 74 ASN A C 1
ATOM 543 O O . ASN A 1 74 ? 4.784 1.169 -14.663 1.00 91.69 74 ASN A O 1
ATOM 547 N N . PHE A 1 75 ? 5.083 2.265 -12.716 1.00 92.88 75 PHE A N 1
ATOM 548 C CA . PHE A 1 75 ? 6.133 1.397 -12.181 1.00 92.88 75 PHE A CA 1
ATOM 549 C C . PHE A 1 75 ? 5.747 -0.088 -12.231 1.00 92.88 75 PHE A C 1
ATOM 551 O O . PHE A 1 75 ? 6.523 -0.920 -12.697 1.00 92.88 75 PHE A O 1
ATOM 558 N N . VAL A 1 76 ? 4.513 -0.419 -11.831 1.00 91.88 76 VAL A N 1
ATOM 559 C CA . VAL A 1 76 ? 4.004 -1.805 -11.826 1.00 91.88 76 VAL A CA 1
ATOM 560 C C . VAL A 1 76 ? 3.954 -2.415 -13.230 1.00 91.88 76 VAL A C 1
ATOM 562 O O . VAL A 1 76 ? 4.200 -3.605 -13.384 1.00 91.88 76 VAL A O 1
ATOM 565 N N . LYS A 1 77 ? 3.685 -1.608 -14.267 1.00 90.50 77 LYS A N 1
ATOM 566 C CA . LYS A 1 77 ? 3.657 -2.055 -15.674 1.00 90.50 77 LYS A CA 1
ATOM 567 C C . LYS A 1 77 ? 5.052 -2.241 -16.276 1.00 90.50 77 LYS A C 1
ATOM 569 O O . LYS A 1 77 ? 5.168 -2.845 -17.335 1.00 90.50 77 LYS A O 1
ATOM 574 N N . GLN A 1 78 ? 6.079 -1.675 -15.643 1.00 92.31 78 GLN A N 1
ATOM 575 C CA . GLN A 1 78 ? 7.480 -1.816 -16.047 1.00 92.31 7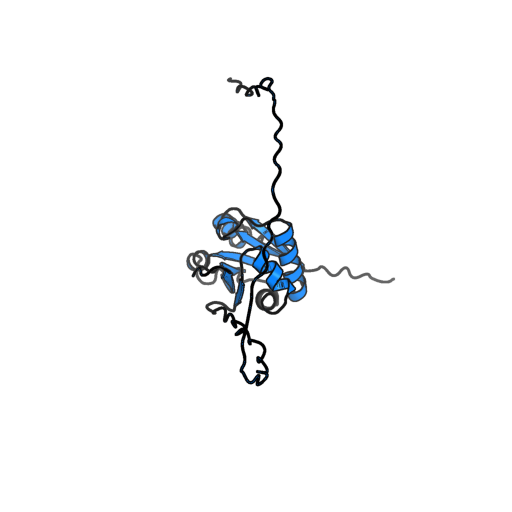8 GLN A CA 1
ATOM 576 C C . GLN A 1 78 ? 8.151 -3.037 -15.399 1.00 92.31 78 GLN A C 1
ATOM 578 O O . GLN A 1 78 ? 9.220 -3.442 -15.846 1.00 92.31 78 GLN A O 1
ATOM 583 N N . GLN A 1 79 ? 7.541 -3.633 -14.366 1.00 91.75 79 GLN A N 1
ATOM 584 C CA . GLN A 1 79 ? 8.053 -4.863 -13.762 1.00 91.75 79 GLN A CA 1
ATOM 585 C C . GLN A 1 79 ? 7.672 -6.098 -14.597 1.00 91.75 79 GLN A C 1
ATOM 587 O O . GLN A 1 79 ? 6.616 -6.102 -15.235 1.00 91.75 79 GLN A O 1
ATOM 592 N N . PRO A 1 80 ? 8.481 -7.175 -14.567 1.00 89.06 80 PRO A N 1
ATOM 593 C CA . PRO A 1 80 ? 8.126 -8.440 -15.203 1.00 89.06 80 PRO A CA 1
ATOM 594 C C . PRO A 1 80 ? 6.788 -8.993 -14.694 1.00 89.06 80 PRO A C 1
ATOM 596 O O . PRO A 1 80 ? 6.466 -8.898 -13.505 1.00 89.06 80 PRO A O 1
ATOM 599 N N . ALA A 1 81 ? 6.019 -9.620 -15.586 1.00 87.12 81 ALA A N 1
ATOM 600 C CA . ALA A 1 81 ? 4.770 -10.277 -15.218 1.00 87.12 81 ALA A CA 1
ATOM 601 C C . ALA A 1 81 ? 5.014 -11.331 -14.121 1.00 87.12 81 ALA A C 1
ATOM 603 O O . ALA A 1 81 ? 5.922 -12.152 -14.226 1.00 87.12 81 ALA A O 1
ATOM 604 N N . GLY A 1 82 ? 4.216 -11.286 -13.052 1.00 86.69 82 GLY A N 1
ATOM 605 C CA . GLY A 1 82 ? 4.370 -12.163 -11.887 1.00 86.69 82 GLY A CA 1
ATOM 606 C C . GLY A 1 82 ? 5.398 -11.708 -10.841 1.00 86.69 82 GLY A C 1
ATOM 607 O O . GLY A 1 82 ? 5.378 -12.246 -9.741 1.00 86.69 82 GLY A O 1
ATOM 608 N N . ALA A 1 83 ? 6.236 -10.694 -11.099 1.00 89.62 83 ALA A N 1
ATOM 609 C CA . ALA A 1 83 ? 7.184 -10.194 -10.091 1.00 89.62 83 ALA A CA 1
ATOM 610 C C . ALA A 1 83 ? 6.481 -9.548 -8.878 1.00 89.62 83 ALA A C 1
ATOM 612 O O . ALA A 1 83 ? 6.952 -9.666 -7.745 1.00 89.62 83 ALA A O 1
ATOM 613 N N . LEU A 1 84 ? 5.342 -8.884 -9.113 1.00 93.75 84 LEU A N 1
ATOM 614 C CA . LEU A 1 84 ? 4.553 -8.188 -8.097 1.00 93.75 84 LEU A CA 1
ATOM 615 C C . LEU A 1 84 ? 3.077 -8.585 -8.136 1.00 93.75 84 LEU A C 1
ATOM 617 O O . LEU A 1 84 ? 2.475 -8.707 -9.203 1.00 93.75 84 LEU A O 1
ATOM 621 N N . ALA A 1 85 ? 2.467 -8.678 -6.955 1.00 92.88 85 ALA A N 1
ATOM 622 C CA . ALA A 1 85 ? 1.022 -8.743 -6.791 1.00 92.88 85 ALA A CA 1
ATOM 623 C C . ALA A 1 85 ? 0.455 -7.343 -6.503 1.00 92.88 85 ALA A C 1
ATOM 625 O O . ALA A 1 85 ? 0.808 -6.726 -5.498 1.00 92.88 85 ALA A O 1
ATOM 626 N N . HIS A 1 86 ? -0.442 -6.847 -7.359 1.00 94.25 86 HIS A N 1
ATOM 627 C CA . HIS A 1 86 ? -1.169 -5.588 -7.152 1.00 94.25 86 HIS A CA 1
ATOM 628 C C . HIS A 1 86 ? -2.374 -5.829 -6.225 1.00 94.25 86 HIS A C 1
ATOM 630 O O . HIS A 1 86 ? -3.236 -6.648 -6.538 1.00 94.25 86 HIS A O 1
ATOM 636 N N . LEU A 1 87 ? -2.417 -5.138 -5.080 1.00 94.00 87 LEU A N 1
ATOM 637 C CA . LEU A 1 87 ? -3.419 -5.330 -4.023 1.00 94.00 87 LEU A CA 1
ATOM 638 C C . LEU A 1 87 ? -4.533 -4.273 -4.038 1.00 94.00 87 LEU A C 1
ATOM 640 O O . LEU A 1 87 ? -5.699 -4.607 -3.844 1.00 94.00 87 LEU A O 1
ATOM 644 N N . ALA A 1 88 ? -4.189 -3.001 -4.261 1.00 95.00 88 ALA A N 1
ATOM 645 C CA . ALA A 1 88 ? -5.139 -1.887 -4.258 1.00 95.00 88 ALA A CA 1
ATOM 646 C C . ALA A 1 88 ? -4.625 -0.676 -5.056 1.00 95.00 88 ALA A C 1
ATOM 648 O O . ALA A 1 88 ? -3.429 -0.401 -5.051 1.00 95.00 88 ALA A O 1
ATOM 649 N N . ASP A 1 89 ? -5.538 0.097 -5.647 1.00 94.94 89 ASP A N 1
ATOM 650 C CA . ASP A 1 89 ? -5.266 1.442 -6.171 1.00 94.94 89 ASP A CA 1
ATOM 651 C C . ASP A 1 89 ? -5.556 2.482 -5.074 1.00 94.94 89 ASP A C 1
ATOM 653 O O . ASP A 1 89 ? -6.693 2.570 -4.608 1.00 94.94 89 ASP A O 1
ATOM 657 N N . LEU A 1 90 ? -4.585 3.323 -4.712 1.00 93.81 90 LEU A N 1
ATOM 658 C CA . LEU A 1 90 ? -4.783 4.560 -3.948 1.00 93.81 90 LEU A CA 1
ATOM 659 C C . LEU A 1 90 ? -4.975 5.737 -4.914 1.00 93.81 90 LEU A C 1
ATOM 661 O O . LEU A 1 90 ? -4.255 5.874 -5.906 1.00 93.81 90 LEU A O 1
ATOM 665 N N . HIS A 1 91 ? -5.934 6.613 -4.621 1.00 92.94 91 HIS A N 1
ATOM 666 C CA . HIS A 1 91 ? -6.328 7.719 -5.501 1.00 92.94 91 HIS A CA 1
ATOM 667 C C . HIS A 1 91 ? -6.087 9.057 -4.801 1.00 92.94 91 HIS A C 1
ATOM 669 O O . HIS A 1 91 ? -6.415 9.211 -3.622 1.00 92.94 91 HIS A O 1
ATOM 675 N N . PHE A 1 92 ? -5.566 10.045 -5.528 1.00 91.50 92 PHE A N 1
ATOM 676 C CA . PHE A 1 92 ? -5.375 11.397 -4.998 1.00 91.50 92 PHE A CA 1
ATOM 677 C C . PHE A 1 92 ? -6.707 12.113 -4.728 1.00 91.50 92 PHE A C 1
ATOM 679 O O . PHE A 1 92 ? -7.743 11.806 -5.317 1.00 91.50 92 PHE A O 1
ATOM 686 N N . SER A 1 93 ? -6.684 13.066 -3.794 1.00 84.31 93 SER A N 1
ATOM 687 C CA . SER A 1 93 ? -7.870 13.816 -3.360 1.00 84.31 93 SER A CA 1
ATOM 688 C C . SER A 1 93 ? -8.230 14.973 -4.295 1.00 84.31 93 SER A C 1
ATOM 690 O O . SER A 1 93 ? -9.406 15.342 -4.397 1.00 84.31 93 SER A O 1
ATOM 692 N N . GLN A 1 94 ? -7.236 15.484 -5.025 1.00 76.94 94 GLN A N 1
ATOM 693 C CA . GLN A 1 94 ? -7.401 16.357 -6.188 1.00 76.94 94 GLN A CA 1
ATOM 694 C C . GLN A 1 94 ? -7.815 15.549 -7.431 1.00 76.94 94 GLN A C 1
ATOM 696 O O . GLN A 1 94 ? -7.615 14.339 -7.488 1.00 76.94 94 GLN A O 1
ATOM 701 N N . THR A 1 95 ? -8.333 16.220 -8.463 1.00 65.56 95 THR A N 1
ATOM 702 C CA . THR A 1 95 ? -8.886 15.627 -9.702 1.00 65.56 95 THR A CA 1
ATOM 703 C C . THR A 1 95 ? -7.839 15.006 -10.653 1.00 65.56 95 THR A C 1
ATOM 705 O O . THR A 1 95 ? -8.042 14.958 -11.867 1.00 65.56 95 THR A O 1
ATOM 708 N N . SER A 1 96 ? -6.702 14.542 -10.131 1.00 70.38 96 SER A N 1
ATOM 709 C CA . SER A 1 96 ? -5.682 13.852 -10.919 1.00 70.38 96 SER A CA 1
ATOM 710 C C . SER A 1 96 ? -6.185 12.486 -11.392 1.00 70.38 96 SER A C 1
ATOM 712 O O . SER A 1 96 ? -6.864 11.765 -10.664 1.00 70.38 96 SER A O 1
ATOM 714 N N . LYS A 1 97 ? -5.811 12.104 -12.617 1.00 75.81 97 LYS A N 1
ATOM 715 C CA . LYS A 1 97 ? -6.015 10.740 -13.138 1.00 75.81 97 LYS A CA 1
ATOM 716 C C . LYS A 1 97 ? -4.959 9.753 -12.617 1.00 75.81 97 LYS A C 1
ATOM 718 O O . LYS A 1 97 ? -5.101 8.552 -12.837 1.00 75.81 97 LYS A O 1
ATOM 723 N N . GLN A 1 98 ? -3.904 10.250 -11.967 1.00 83.62 98 GLN A N 1
ATOM 724 C CA . GLN A 1 98 ? -2.837 9.434 -11.393 1.00 83.62 98 GLN A CA 1
ATOM 725 C C . GLN A 1 98 ? -3.351 8.621 -10.199 1.00 83.62 98 GLN A C 1
ATOM 727 O O . GLN A 1 98 ? -4.199 9.071 -9.429 1.00 83.62 98 GLN A O 1
ATOM 732 N N . ARG A 1 99 ? -2.801 7.418 -10.048 1.00 90.69 99 ARG A N 1
ATOM 733 C CA . ARG A 1 99 ? -3.035 6.508 -8.927 1.00 90.69 99 ARG A CA 1
ATOM 734 C C . ARG A 1 99 ? -1.706 5.955 -8.455 1.00 90.69 99 ARG A C 1
ATOM 736 O O . ARG A 1 99 ? -0.783 5.806 -9.264 1.00 90.69 99 ARG A O 1
ATOM 743 N N . LEU A 1 100 ? -1.645 5.624 -7.175 1.00 94.06 100 LEU A N 1
ATOM 744 C CA . LEU A 1 100 ? -0.574 4.807 -6.627 1.00 94.06 100 LEU A CA 1
ATOM 745 C C . LEU A 1 100 ? -1.077 3.372 -6.514 1.00 94.06 100 LEU A C 1
ATOM 747 O O . LEU A 1 100 ? -2.179 3.149 -6.027 1.00 94.06 100 LEU A O 1
ATOM 751 N N . ALA A 1 101 ? -0.286 2.408 -6.954 1.00 95.44 101 ALA A N 1
ATOM 752 C CA . ALA A 1 101 ? -0.556 1.001 -6.738 1.00 95.44 101 ALA A CA 1
ATOM 753 C C . ALA A 1 101 ? 0.083 0.564 -5.414 1.00 95.44 101 ALA A C 1
ATOM 755 O O . ALA A 1 101 ? 1.274 0.786 -5.182 1.00 95.44 101 ALA A O 1
ATOM 756 N N . VAL A 1 102 ? -0.701 -0.097 -4.566 1.00 96.12 102 VAL A N 1
ATOM 757 C CA . VAL A 1 102 ? -0.191 -0.923 -3.472 1.00 96.12 102 VAL A CA 1
ATOM 758 C C . VAL A 1 102 ? 0.187 -2.269 -4.069 1.00 96.12 102 VAL A C 1
ATOM 760 O O . VAL A 1 102 ? -0.667 -2.986 -4.594 1.00 96.12 102 VAL A O 1
ATOM 763 N N . THR A 1 103 ? 1.459 -2.625 -3.983 1.00 95.44 103 THR A N 1
ATOM 764 C CA . THR A 1 103 ? 1.998 -3.893 -4.479 1.00 95.44 103 THR A CA 1
ATOM 765 C C . THR A 1 103 ? 2.711 -4.659 -3.377 1.00 95.44 103 THR A C 1
ATOM 767 O O . THR A 1 103 ? 3.083 -4.084 -2.359 1.00 95.44 103 THR A O 1
ATOM 770 N N . THR A 1 104 ? 2.898 -5.961 -3.576 1.00 95.25 104 THR A N 1
ATOM 771 C CA . THR A 1 104 ? 3.740 -6.826 -2.734 1.00 95.25 104 THR A CA 1
ATOM 772 C C . THR A 1 104 ? 4.558 -7.778 -3.594 1.00 95.25 104 THR A C 1
ATOM 774 O O . THR A 1 104 ? 4.217 -8.001 -4.761 1.00 95.25 104 THR A O 1
ATOM 777 N N . ARG A 1 105 ? 5.618 -8.360 -3.018 1.00 92.31 105 ARG A N 1
ATOM 778 C CA . ARG A 1 105 ? 6.259 -9.563 -3.577 1.00 92.31 105 ARG A CA 1
ATOM 779 C C . ARG A 1 105 ? 5.192 -10.644 -3.812 1.00 92.31 105 ARG A C 1
ATOM 781 O O . ARG A 1 105 ? 4.256 -10.764 -3.026 1.00 92.31 105 ARG A O 1
ATOM 788 N N . LEU A 1 106 ? 5.328 -11.456 -4.864 1.00 87.00 106 LEU A N 1
ATOM 789 C CA . LEU A 1 106 ? 4.377 -12.553 -5.112 1.00 87.00 106 LEU A CA 1
ATOM 790 C C . LEU A 1 106 ? 4.362 -13.575 -3.957 1.00 87.00 106 LEU A C 1
ATOM 792 O O . LEU A 1 106 ? 3.299 -14.049 -3.563 1.00 87.00 106 LEU A O 1
ATOM 796 N N . ASN A 1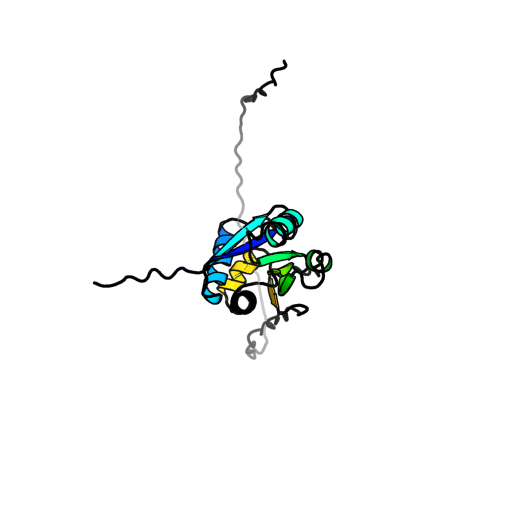 107 ? 5.540 -13.852 -3.393 1.00 84.12 107 ASN A N 1
ATOM 797 C CA . ASN A 1 107 ? 5.786 -14.898 -2.399 1.00 84.12 107 ASN A CA 1
ATOM 798 C C . ASN A 1 107 ? 5.664 -14.385 -0.948 1.00 84.12 107 ASN A C 1
ATOM 800 O O . ASN A 1 107 ? 6.518 -14.686 -0.114 1.00 84.12 107 ASN A O 1
ATOM 804 N N . LEU A 1 108 ? 4.639 -13.581 -0.641 1.00 84.56 108 LEU A N 1
ATOM 805 C CA . LEU A 1 108 ? 4.294 -13.281 0.756 1.00 84.56 108 LEU A CA 1
ATOM 806 C C . LEU A 1 108 ? 3.817 -14.555 1.466 1.00 84.56 108 LEU A C 1
ATOM 808 O O . LEU A 1 108 ? 3.147 -15.396 0.866 1.00 84.56 108 LEU A O 1
ATOM 812 N N . ILE A 1 109 ? 4.169 -14.694 2.743 1.00 80.25 109 ILE A N 1
ATOM 813 C CA . ILE A 1 109 ? 3.927 -15.919 3.507 1.00 80.25 109 ILE A CA 1
ATOM 814 C C . ILE A 1 109 ? 2.507 -15.895 4.092 1.00 80.25 109 ILE A C 1
ATOM 816 O O . ILE A 1 109 ? 2.039 -14.881 4.610 1.00 80.25 109 ILE A O 1
ATOM 820 N N . GLY A 1 110 ? 1.811 -17.032 4.016 1.00 79.62 110 GLY A N 1
ATOM 821 C CA . GLY A 1 110 ? 0.483 -17.204 4.607 1.00 79.62 110 GLY A CA 1
ATOM 822 C C . GLY A 1 110 ? -0.578 -16.264 4.022 1.00 79.62 110 GLY A C 1
ATOM 823 O O . GLY A 1 110 ? -0.701 -16.102 2.811 1.00 79.62 110 GLY A O 1
ATOM 824 N N . ASN A 1 111 ? -1.379 -15.661 4.900 1.00 87.12 111 ASN A N 1
ATOM 825 C CA . ASN A 1 111 ? -2.524 -14.807 4.572 1.00 87.12 111 ASN A CA 1
ATOM 826 C C . ASN A 1 111 ? -2.198 -13.298 4.521 1.00 87.12 111 ASN A C 1
ATOM 828 O O . ASN A 1 111 ? -3.105 -12.496 4.272 1.00 87.12 111 ASN A O 1
ATOM 832 N N . GLN A 1 112 ? -0.930 -12.900 4.694 1.00 88.38 112 GLN A N 1
ATOM 833 C CA . GLN A 1 112 ? -0.514 -11.491 4.796 1.00 88.38 112 GLN A CA 1
ATOM 834 C C . GLN A 1 112 ? -0.950 -10.642 3.597 1.00 88.38 112 GLN A C 1
ATOM 836 O O . GLN A 1 112 ? -1.386 -9.502 3.755 1.00 88.38 112 GLN A O 1
ATOM 841 N N . LYS A 1 113 ? -0.919 -11.214 2.388 1.00 90.81 113 LYS A N 1
ATOM 842 C CA . LYS A 1 113 ? -1.405 -10.565 1.163 1.00 90.81 113 LYS A CA 1
ATOM 843 C C . LYS A 1 113 ? -2.881 -10.153 1.266 1.00 90.81 113 LYS A C 1
ATOM 845 O O . LYS A 1 113 ? -3.246 -9.040 0.879 1.00 90.81 113 LYS A O 1
ATOM 850 N N . ASP A 1 114 ? -3.730 -11.023 1.809 1.00 91.00 114 ASP A N 1
ATOM 851 C CA . ASP A 1 114 ? -5.161 -10.758 1.973 1.00 91.00 114 ASP A CA 1
ATOM 852 C C . ASP A 1 114 ? -5.441 -9.843 3.167 1.00 91.00 114 ASP A C 1
ATOM 854 O O . ASP A 1 114 ? -6.351 -9.018 3.092 1.00 91.00 114 ASP A O 1
ATOM 858 N N . GLN A 1 115 ? -4.657 -9.943 4.246 1.00 91.81 115 GLN A N 1
ATOM 859 C CA . GLN A 1 115 ? -4.697 -8.998 5.371 1.00 91.81 115 GLN A CA 1
ATOM 860 C C . GLN A 1 115 ? -4.362 -7.576 4.907 1.00 91.81 115 GLN A C 1
ATOM 862 O O . GLN A 1 115 ? -5.148 -6.663 5.147 1.00 91.81 115 GLN A O 1
ATOM 867 N N . LEU A 1 116 ? -3.269 -7.389 4.161 1.00 92.62 116 LEU A N 1
ATOM 868 C CA . LEU A 1 116 ? -2.893 -6.100 3.573 1.00 92.62 116 LEU A CA 1
ATOM 869 C C . LEU A 1 116 ? -3.956 -5.579 2.607 1.00 92.62 116 LEU A C 1
ATOM 871 O O . LEU A 1 116 ? -4.358 -4.420 2.702 1.00 92.62 116 LEU A O 1
ATOM 875 N N . THR A 1 117 ? -4.466 -6.435 1.717 1.00 94.38 117 THR A N 1
ATOM 876 C CA . THR A 1 117 ? -5.550 -6.065 0.794 1.00 94.38 117 THR A CA 1
ATOM 877 C C . THR A 1 117 ? -6.782 -5.584 1.569 1.00 94.38 117 THR A C 1
ATOM 879 O O . THR A 1 117 ? -7.326 -4.520 1.276 1.00 94.38 117 THR A O 1
ATOM 882 N N . LYS A 1 118 ? -7.195 -6.302 2.622 1.00 93.69 118 LYS A N 1
ATOM 883 C CA . LYS A 1 118 ? -8.303 -5.897 3.504 1.00 93.69 118 LYS A CA 1
ATOM 884 C C . LYS A 1 118 ? -7.999 -4.602 4.264 1.00 93.69 118 LYS A C 1
ATOM 886 O O . LYS A 1 118 ? -8.899 -3.774 4.379 1.00 93.69 118 LYS A O 1
ATOM 891 N N . ALA A 1 119 ? -6.765 -4.402 4.730 1.00 93.94 119 ALA A N 1
ATOM 892 C CA . ALA A 1 119 ? -6.337 -3.213 5.462 1.00 93.94 119 ALA A CA 1
ATOM 893 C C . ALA A 1 119 ? -6.364 -1.951 4.589 1.00 93.94 119 ALA A C 1
ATOM 895 O O . ALA A 1 119 ? -7.047 -0.989 4.928 1.00 93.94 119 ALA A O 1
ATOM 896 N N . PHE A 1 120 ? -5.736 -1.958 3.410 1.00 94.75 120 PHE A N 1
ATOM 897 C CA . PHE A 1 120 ? -5.800 -0.805 2.505 1.00 94.75 120 PHE A CA 1
ATOM 898 C C . PHE A 1 120 ? -7.240 -0.493 2.062 1.00 94.75 120 PHE A C 1
ATOM 900 O O . PHE A 1 120 ? -7.621 0.675 1.981 1.00 94.75 120 PHE A O 1
ATOM 907 N N . LEU A 1 121 ? -8.084 -1.514 1.866 1.00 94.62 121 LEU A N 1
ATOM 908 C CA . LEU A 1 121 ? -9.508 -1.335 1.558 1.00 94.62 121 LEU A CA 1
ATOM 909 C C . LEU A 1 121 ? -10.380 -0.950 2.774 1.00 94.62 121 LEU A C 1
ATOM 911 O O . LEU A 1 121 ? -11.518 -0.511 2.575 1.00 94.62 121 LEU A O 1
ATOM 915 N N . SER A 1 122 ? -9.899 -1.090 4.017 1.00 93.62 122 SER A N 1
ATOM 916 C CA . SER A 1 122 ? -10.596 -0.611 5.223 1.00 93.62 122 SER A CA 1
ATOM 917 C C . SER A 1 122 ? -10.338 0.871 5.479 1.00 93.62 122 SER A C 1
ATOM 919 O O . SER A 1 122 ? -11.250 1.559 5.941 1.00 93.62 122 SER A O 1
ATOM 921 N N . LEU A 1 123 ? -9.161 1.391 5.094 1.00 93.38 123 LEU A N 1
ATOM 922 C CA . LEU A 1 123 ? -8.803 2.805 5.270 1.00 93.38 123 LEU A CA 1
ATOM 923 C C . LEU A 1 123 ? -9.832 3.760 4.649 1.00 93.38 123 LEU A C 1
ATOM 925 O O . LEU A 1 123 ? -10.017 4.866 5.131 1.00 93.38 123 LEU A O 1
ATOM 929 N N . SER A 1 124 ? -10.533 3.333 3.595 1.00 92.19 124 SER A N 1
ATOM 930 C CA . SER A 1 124 ? -11.573 4.141 2.928 1.00 92.19 124 SER A CA 1
ATOM 931 C C . SER A 1 124 ? -12.968 4.023 3.548 1.00 92.19 124 SER A C 1
ATOM 933 O O . SER A 1 124 ? -13.917 4.629 3.054 1.00 92.19 124 SER A O 1
ATOM 935 N N . LYS A 1 125 ? -13.105 3.205 4.594 1.00 91.69 125 LYS A N 1
ATOM 936 C CA . LYS A 1 125 ? -14.354 2.914 5.308 1.00 91.69 125 LYS A CA 1
ATOM 937 C C . LYS A 1 125 ? -14.328 3.445 6.745 1.00 91.69 125 LYS A C 1
ATOM 939 O O . LYS A 1 125 ? -15.391 3.696 7.302 1.00 91.69 125 LYS A O 1
ATOM 944 N N . SER A 1 126 ? -13.144 3.624 7.339 1.00 93.12 126 SER A N 1
ATOM 945 C CA . SER A 1 126 ? -12.969 4.227 8.664 1.00 93.12 126 SER A CA 1
ATOM 946 C C . SER A 1 126 ? -12.645 5.723 8.570 1.00 93.12 126 SER A C 1
ATOM 948 O O . SER A 1 126 ? -11.956 6.176 7.657 1.00 93.12 126 SER A O 1
ATOM 950 N N . ALA A 1 127 ? -13.113 6.510 9.543 1.00 92.25 127 ALA A N 1
ATOM 951 C CA . ALA A 1 127 ? -12.787 7.936 9.612 1.00 92.25 127 ALA A CA 1
ATOM 952 C C . ALA A 1 127 ? -11.287 8.180 9.880 1.00 92.25 127 ALA A C 1
ATOM 954 O O . ALA A 1 127 ? -10.705 9.096 9.305 1.00 92.25 127 ALA A O 1
ATOM 955 N N . GLY A 1 128 ? -10.654 7.331 10.703 1.00 92.56 128 GLY A N 1
ATOM 956 C CA . GLY A 1 128 ? -9.215 7.391 10.987 1.00 92.56 128 GLY A CA 1
ATOM 957 C C . GLY A 1 128 ? -8.352 7.067 9.767 1.00 92.56 128 GLY A C 1
ATOM 958 O O . GLY A 1 128 ? -7.404 7.792 9.480 1.00 92.56 128 GLY A O 1
ATOM 959 N N . GLY A 1 129 ? -8.723 6.045 8.989 1.00 92.31 129 GLY A N 1
ATOM 960 C CA . GLY A 1 129 ? -8.034 5.702 7.747 1.00 92.31 129 GLY A CA 1
ATOM 961 C C . GLY A 1 129 ? -8.189 6.771 6.665 1.00 92.31 129 GLY A C 1
ATOM 962 O O . GLY A 1 129 ? -7.222 7.084 5.971 1.00 92.31 129 GLY A O 1
ATOM 963 N N . LEU A 1 130 ? -9.367 7.399 6.568 1.00 93.06 130 LEU A N 1
ATOM 964 C CA . LEU A 1 130 ? -9.582 8.534 5.671 1.00 93.06 130 LEU A CA 1
ATOM 965 C C . LEU A 1 130 ? -8.777 9.765 6.106 1.00 93.06 130 LEU A C 1
ATOM 967 O O . LEU A 1 130 ? -8.224 10.437 5.240 1.00 93.06 130 LEU A O 1
ATOM 971 N N . ASP A 1 131 ? -8.651 10.058 7.404 1.00 93.94 131 ASP A N 1
ATOM 972 C CA . ASP A 1 131 ? -7.723 11.091 7.887 1.00 93.94 131 ASP A CA 1
ATOM 973 C C . ASP A 1 131 ? -6.275 10.735 7.510 1.00 93.94 131 ASP A C 1
ATOM 975 O O . ASP A 1 131 ? -5.615 11.521 6.831 1.00 93.94 131 ASP A O 1
ATOM 979 N N . ALA A 1 132 ? -5.792 9.535 7.847 1.00 93.19 132 ALA A N 1
ATOM 980 C CA . ALA A 1 132 ? -4.434 9.090 7.523 1.00 93.19 132 ALA A CA 1
ATOM 981 C C . ALA A 1 132 ? -4.104 9.216 6.020 1.00 93.19 132 ALA A C 1
ATOM 983 O O . ALA A 1 132 ? -3.047 9.740 5.667 1.00 93.19 132 ALA A O 1
ATOM 984 N N . LEU A 1 133 ? -5.031 8.833 5.134 1.00 93.56 133 LEU A N 1
ATOM 985 C CA . LEU A 1 133 ? -4.885 9.001 3.685 1.00 93.56 133 LEU A CA 1
ATOM 986 C C . LEU A 1 133 ? -4.907 10.479 3.250 1.00 93.56 133 LEU A C 1
ATOM 988 O O . LEU A 1 133 ? -4.053 10.888 2.460 1.00 93.56 133 LEU A O 1
ATOM 992 N N . ASN A 1 134 ? -5.810 11.311 3.784 1.00 92.31 134 ASN A N 1
ATOM 993 C CA . ASN A 1 134 ? -5.865 12.734 3.416 1.00 92.31 134 ASN A CA 1
ATOM 994 C C . ASN A 1 134 ? -4.615 13.510 3.877 1.00 92.31 134 ASN A C 1
ATOM 996 O O . ASN A 1 134 ? -4.201 14.435 3.180 1.00 92.31 134 ASN A O 1
ATOM 1000 N N . ASN A 1 135 ? -3.954 13.100 4.969 1.00 91.31 135 ASN A N 1
ATOM 1001 C CA . ASN A 1 135 ? -2.651 13.654 5.382 1.00 91.31 135 ASN A CA 1
ATOM 1002 C C . ASN A 1 135 ? -1.514 13.359 4.369 1.00 91.31 135 ASN A C 1
ATOM 1004 O O . ASN A 1 135 ? -0.465 13.996 4.435 1.00 91.31 135 ASN A O 1
ATOM 1008 N N . LEU A 1 136 ? -1.727 12.448 3.409 1.00 90.81 136 LEU A N 1
ATOM 1009 C CA . LEU A 1 136 ? -0.846 12.161 2.265 1.00 90.81 136 LEU A CA 1
ATOM 1010 C C . LEU A 1 136 ? -1.447 12.626 0.919 1.00 90.81 136 LEU A C 1
ATOM 1012 O O . LEU A 1 136 ? -1.047 12.159 -0.145 1.00 90.81 136 LEU A O 1
ATOM 1016 N N . ALA A 1 137 ? -2.439 13.525 0.962 1.00 91.81 137 ALA A N 1
ATOM 1017 C CA . ALA A 1 137 ? -3.227 14.001 -0.180 1.00 91.81 137 ALA A CA 1
ATOM 1018 C C . ALA A 1 137 ? -4.020 12.912 -0.945 1.00 91.81 137 ALA A C 1
ATOM 1020 O O . ALA A 1 137 ? -4.479 13.155 -2.066 1.00 91.81 137 ALA A O 1
ATOM 1021 N N . LEU A 1 138 ? -4.247 11.739 -0.344 1.00 92.31 138 LEU A N 1
ATOM 1022 C CA . LEU A 1 138 ? -5.032 10.635 -0.906 1.00 92.31 138 LEU A CA 1
ATOM 1023 C C . LEU A 1 138 ? -6.494 10.698 -0.422 1.00 92.31 138 LEU A C 1
ATOM 1025 O O . LEU A 1 138 ? -6.760 10.936 0.751 1.00 92.31 138 LEU A O 1
ATOM 1029 N N . ALA A 1 139 ? -7.462 10.469 -1.313 1.00 91.06 139 ALA A N 1
ATOM 1030 C CA . ALA A 1 139 ? -8.892 10.449 -0.968 1.00 91.06 139 ALA A CA 1
ATOM 1031 C C . ALA A 1 139 ? -9.432 9.065 -0.590 1.00 91.06 139 ALA A C 1
ATOM 1033 O O . ALA A 1 139 ? -10.564 8.970 -0.115 1.00 91.06 139 ALA A O 1
ATOM 1034 N N . GLY A 1 140 ? -8.675 8.002 -0.852 1.00 92.19 140 GLY A N 1
ATOM 1035 C CA . GLY A 1 140 ? -9.129 6.637 -0.630 1.00 92.19 140 GLY A CA 1
ATOM 1036 C C . GLY A 1 140 ? -8.372 5.605 -1.459 1.00 92.19 140 GLY A C 1
ATOM 1037 O O . GLY A 1 140 ? -7.452 5.920 -2.215 1.00 92.19 140 GLY A O 1
ATOM 1038 N N . ALA A 1 141 ? -8.823 4.368 -1.314 1.00 93.31 141 ALA A N 1
ATOM 1039 C CA . ALA A 1 141 ? -8.290 3.144 -1.872 1.00 93.31 141 ALA A CA 1
ATOM 1040 C C . ALA A 1 141 ? -9.429 2.320 -2.494 1.00 93.31 141 ALA A C 1
ATOM 1042 O O . ALA A 1 141 ? -10.549 2.288 -1.979 1.00 93.31 141 ALA A O 1
ATOM 1043 N N . THR A 1 142 ? -9.147 1.622 -3.589 1.00 93.62 142 THR A N 1
ATOM 1044 C CA . THR A 1 142 ? -10.063 0.665 -4.224 1.00 93.62 142 THR A CA 1
ATOM 1045 C C . THR A 1 142 ? -9.327 -0.614 -4.586 1.00 93.62 142 THR A C 1
ATOM 1047 O O . THR A 1 142 ? -8.101 -0.636 -4.620 1.00 93.62 142 THR A O 1
ATOM 1050 N N . ALA A 1 143 ? -10.062 -1.671 -4.939 1.00 92.50 143 ALA A N 1
ATOM 1051 C CA . ALA A 1 143 ? -9.460 -2.802 -5.642 1.00 92.50 143 ALA A CA 1
ATOM 1052 C C . ALA A 1 143 ? -8.746 -2.317 -6.933 1.00 92.50 143 ALA A C 1
ATOM 1054 O O . ALA A 1 143 ? -9.122 -1.255 -7.457 1.00 92.50 143 ALA A O 1
ATOM 1055 N N . PRO A 1 144 ? -7.746 -3.058 -7.449 1.00 89.56 144 PRO A N 1
ATOM 1056 C CA . PRO A 1 144 ? -7.009 -2.698 -8.660 1.00 89.56 144 PRO A CA 1
ATOM 1057 C C . PRO A 1 144 ? -7.935 -2.383 -9.841 1.00 89.56 144 PRO A C 1
ATOM 1059 O O . PRO A 1 144 ? -8.887 -3.113 -10.108 1.00 89.56 144 PRO A O 1
ATOM 1062 N N . GLY A 1 145 ? -7.693 -1.270 -10.535 1.00 84.25 145 GLY A N 1
ATOM 1063 C CA . GLY A 1 145 ? -8.524 -0.809 -11.652 1.00 84.25 145 GLY A CA 1
ATOM 1064 C C . GLY A 1 145 ? -9.846 -0.146 -11.242 1.00 84.25 145 GLY A C 1
ATOM 1065 O O . GLY A 1 145 ? -10.490 0.492 -12.079 1.00 84.25 145 GLY A O 1
ATOM 1066 N N . GLY A 1 146 ? -10.228 -0.202 -9.961 1.00 81.12 146 GLY A N 1
ATOM 1067 C CA . GLY A 1 146 ? -11.454 0.387 -9.421 1.00 81.12 146 GLY A CA 1
ATOM 1068 C C . GLY A 1 146 ? -11.563 1.906 -9.608 1.00 81.12 146 GLY A C 1
ATOM 1069 O O . GLY A 1 146 ? -10.663 2.578 -10.108 1.00 81.12 146 GLY A O 1
ATOM 1070 N N . LYS A 1 147 ? -12.698 2.493 -9.233 1.00 78.94 147 LYS A N 1
ATOM 1071 C CA . LYS A 1 147 ? -12.926 3.948 -9.293 1.00 78.94 147 LYS A CA 1
ATOM 1072 C C . LYS A 1 147 ? -13.456 4.405 -7.942 1.00 78.94 147 LYS A C 1
ATOM 1074 O O . LYS A 1 147 ? -14.397 3.794 -7.438 1.00 78.94 147 LYS A O 1
ATOM 1079 N N . LEU A 1 148 ? -12.897 5.473 -7.366 1.00 76.19 148 LEU A N 1
ATOM 1080 C CA . LEU A 1 148 ? -13.491 6.083 -6.176 1.00 76.19 148 LEU A CA 1
ATOM 1081 C C . LEU A 1 148 ? -14.871 6.650 -6.516 1.00 76.19 148 LEU A C 1
ATOM 1083 O O . LEU A 1 148 ? -14.996 7.715 -7.123 1.00 76.19 148 LEU A O 1
ATOM 1087 N N . VAL A 1 149 ? -15.917 5.963 -6.064 1.00 65.88 149 VAL A N 1
ATOM 1088 C CA . VAL A 1 149 ? -17.272 6.512 -6.033 1.00 65.88 149 VAL A CA 1
ATOM 1089 C C . VAL A 1 149 ? -17.353 7.474 -4.849 1.00 65.88 149 VAL A C 1
ATOM 1091 O O . VAL A 1 149 ? -17.849 7.130 -3.777 1.00 65.88 149 VAL A O 1
ATOM 1094 N N . ARG A 1 150 ? -16.852 8.705 -5.033 1.00 58.25 150 ARG A N 1
ATOM 1095 C CA . ARG A 1 150 ? -17.161 9.818 -4.125 1.00 58.25 150 ARG A CA 1
ATOM 1096 C C . ARG A 1 150 ? -18.677 10.028 -4.172 1.00 58.25 150 ARG A C 1
ATOM 1098 O O . ARG A 1 150 ? -19.189 10.707 -5.059 1.00 58.25 150 ARG A O 1
ATOM 1105 N N . LYS A 1 151 ? -19.400 9.437 -3.213 1.00 48.66 151 LYS A N 1
ATOM 1106 C CA . LYS A 1 151 ? -20.784 9.806 -2.899 1.00 48.66 151 LYS A CA 1
ATOM 1107 C C . LYS A 1 151 ? -20.745 11.262 -2.442 1.00 48.66 151 LYS A C 1
ATOM 1109 O O . LYS A 1 151 ? -20.532 11.547 -1.268 1.00 48.66 151 LYS A O 1
ATOM 1114 N N . VAL A 1 152 ? -20.898 12.186 -3.390 1.00 45.69 152 VAL A N 1
ATOM 1115 C CA . VAL A 1 152 ? -21.133 13.594 -3.082 1.00 45.69 152 VAL A CA 1
ATOM 1116 C C . VAL A 1 152 ? -22.417 13.617 -2.271 1.00 45.69 152 VAL A C 1
ATOM 1118 O O . VAL A 1 152 ? -23.492 13.339 -2.805 1.00 45.69 152 VAL A O 1
ATOM 1121 N N . ALA A 1 153 ? -22.297 13.871 -0.968 1.00 45.25 153 ALA A N 1
ATOM 1122 C CA . ALA A 1 153 ? -23.444 14.040 -0.098 1.00 45.25 153 ALA A CA 1
ATOM 1123 C C . ALA A 1 153 ? -24.215 15.255 -0.620 1.00 45.25 153 ALA A C 1
ATOM 1125 O O . ALA A 1 153 ? -23.813 16.398 -0.402 1.00 45.25 153 ALA A O 1
ATOM 1126 N N . LYS A 1 154 ? -25.271 14.993 -1.401 1.00 38.03 154 LYS A N 1
ATOM 1127 C CA . LYS A 1 154 ? -26.122 16.015 -2.007 1.00 38.03 154 LYS A CA 1
ATOM 1128 C C . LYS A 1 154 ? -26.693 16.822 -0.853 1.00 38.03 154 LYS A C 1
ATOM 1130 O O . LYS A 1 154 ? -27.570 16.324 -0.156 1.00 38.03 154 LYS A O 1
ATOM 1135 N N . LYS A 1 155 ? -26.121 18.008 -0.615 1.00 38.38 155 LYS A N 1
ATOM 1136 C CA . LYS A 1 155 ? -26.394 18.848 0.554 1.00 38.38 155 LYS A CA 1
ATOM 1137 C C . LYS A 1 155 ? -27.890 19.124 0.598 1.00 38.38 155 LYS A C 1
ATOM 1139 O O . LYS A 1 155 ? -28.379 19.982 -0.131 1.00 38.38 155 LYS A O 1
ATOM 1144 N N . THR A 1 156 ? -28.606 18.360 1.417 1.00 41.75 156 THR A N 1
ATOM 1145 C CA . THR A 1 156 ? -30.032 18.536 1.647 1.00 41.75 156 THR A CA 1
ATOM 1146 C C . THR A 1 156 ? -30.187 19.865 2.356 1.00 41.75 156 THR A C 1
ATOM 1148 O O . THR A 1 156 ? -29.978 19.966 3.564 1.00 41.75 156 THR A O 1
ATOM 1151 N N . THR A 1 157 ? -30.493 20.900 1.575 1.00 44.19 157 THR A N 1
ATOM 1152 C CA . THR A 1 157 ? -31.044 22.153 2.080 1.00 44.19 157 THR A CA 1
ATOM 1153 C C . THR A 1 157 ? -32.136 21.800 3.083 1.00 44.19 157 THR A C 1
ATOM 1155 O O . THR A 1 157 ? -33.061 21.078 2.693 1.00 44.19 157 THR A O 1
ATOM 1158 N N . PRO A 1 158 ? -32.044 22.253 4.348 1.00 44.22 158 PRO A N 1
ATOM 1159 C CA . PRO A 1 158 ? -33.131 22.090 5.299 1.00 44.22 158 PRO A CA 1
ATOM 1160 C C . PRO A 1 158 ? -34.422 22.581 4.652 1.00 44.22 158 PRO A C 1
ATOM 1162 O O . PRO A 1 158 ? -34.421 23.635 4.010 1.00 44.22 158 PRO A O 1
ATOM 1165 N N . ALA A 1 159 ? -35.497 21.803 4.768 1.00 46.56 159 ALA A N 1
ATOM 1166 C CA . ALA A 1 159 ? -36.772 22.175 4.181 1.00 46.56 159 ALA A CA 1
ATOM 1167 C C . ALA A 1 159 ? -37.218 23.505 4.799 1.00 46.56 159 ALA A C 1
ATOM 1169 O O . ALA A 1 159 ? -37.558 23.562 5.979 1.00 46.56 159 ALA A O 1
ATOM 1170 N N . THR A 1 160 ? -37.176 24.587 4.017 1.00 41.25 160 THR A N 1
ATOM 1171 C CA . THR A 1 160 ? -37.659 25.891 4.464 1.00 41.25 160 THR A CA 1
ATOM 1172 C C . THR A 1 160 ? -39.170 25.802 4.620 1.00 41.25 160 THR A C 1
ATOM 1174 O O . THR A 1 160 ? -39.914 25.960 3.652 1.00 41.25 160 THR A O 1
ATOM 1177 N N . THR A 1 161 ? -39.622 25.530 5.844 1.00 45.78 161 THR A N 1
ATOM 1178 C CA . THR A 1 161 ? -41.020 25.630 6.268 1.00 45.78 161 THR A CA 1
ATOM 1179 C C . THR A 1 161 ? -41.469 27.073 6.085 1.00 45.78 161 THR A C 1
ATOM 1181 O O . THR A 1 161 ? -41.271 27.914 6.958 1.00 45.78 161 THR A O 1
ATOM 1184 N N . LYS A 1 162 ? -41.993 27.360 4.893 1.00 42.16 162 LYS A N 1
ATOM 1185 C CA . LYS A 1 162 ? -42.385 28.678 4.396 1.00 42.16 162 LYS A CA 1
ATOM 1186 C C . LYS A 1 162 ? -43.549 29.224 5.234 1.00 42.16 162 LYS A C 1
ATOM 1188 O O . LYS A 1 162 ? -44.670 28.751 5.043 1.00 42.16 162 LYS A O 1
ATOM 1193 N N . PRO A 1 163 ? -43.342 30.222 6.114 1.00 43.03 163 PRO A N 1
ATOM 1194 C CA . PRO A 1 163 ? -44.449 30.867 6.801 1.00 43.03 163 PRO A CA 1
ATOM 1195 C C . PRO A 1 163 ? -45.211 31.702 5.770 1.00 43.03 163 PRO A C 1
ATOM 1197 O O . PRO A 1 163 ? -44.610 32.489 5.032 1.00 43.03 163 PRO A O 1
ATOM 1200 N N . ALA A 1 164 ? -46.526 31.525 5.686 1.00 44.78 164 ALA A N 1
ATOM 1201 C CA . ALA A 1 164 ? -47.361 32.377 4.852 1.00 44.78 164 ALA A CA 1
ATOM 1202 C C . ALA A 1 164 ? -47.518 33.741 5.541 1.00 44.78 164 ALA A C 1
ATOM 1204 O O . ALA A 1 164 ? -48.271 33.866 6.502 1.00 44.78 164 ALA A O 1
ATOM 1205 N N . VAL A 1 165 ? -46.790 34.755 5.065 1.00 45.44 165 VAL A N 1
ATOM 1206 C CA . VAL A 1 165 ? -46.907 36.136 5.556 1.00 45.44 165 VAL A CA 1
ATOM 1207 C C . VAL A 1 165 ? -47.583 36.994 4.495 1.00 45.44 165 VAL A C 1
ATOM 1209 O O . VAL A 1 165 ? -47.009 37.289 3.444 1.00 45.44 165 VAL A O 1
ATOM 1212 N N . THR A 1 166 ? -48.815 37.398 4.784 1.00 43.34 166 THR A N 1
ATOM 1213 C CA . THR A 1 166 ? -49.571 38.395 4.025 1.00 43.34 166 THR A CA 1
ATOM 1214 C C . THR A 1 166 ? -48.960 39.791 4.177 1.00 43.34 166 THR A C 1
ATOM 1216 O O . THR A 1 166 ? -48.649 40.231 5.280 1.00 43.34 166 THR A O 1
ATOM 1219 N N . LYS A 1 167 ? -48.831 40.499 3.053 1.00 44.31 167 LYS A N 1
ATOM 1220 C CA . LYS A 1 167 ? -48.739 41.972 2.961 1.00 44.31 167 LYS A CA 1
ATOM 1221 C C . LYS A 1 167 ? -50.162 42.546 2.780 1.00 44.31 167 LYS A C 1
ATOM 1223 O O . LYS A 1 167 ? -51.037 41.738 2.456 1.00 44.31 167 LYS A O 1
ATOM 1228 N N . PRO A 1 168 ? -50.421 43.870 2.885 1.00 51.09 168 PRO A N 1
ATOM 1229 C CA . PRO A 1 168 ? -49.511 45.030 3.024 1.00 51.09 168 PRO A CA 1
ATOM 1230 C C . PRO A 1 168 ? -49.591 45.674 4.446 1.00 51.09 168 PRO A C 1
ATOM 1232 O O . PRO A 1 168 ? -50.216 45.085 5.316 1.00 51.09 168 PRO A O 1
ATOM 1235 N N . ASP A 1 169 ? -48.880 46.747 4.839 1.00 39.22 169 ASP A N 1
ATOM 1236 C CA . ASP A 1 169 ? -48.870 48.103 4.245 1.00 39.22 169 ASP A CA 1
ATOM 1237 C C . ASP A 1 169 ? -47.612 48.979 4.536 1.00 39.22 169 ASP A C 1
ATOM 1239 O O . ASP A 1 169 ? -46.615 48.522 5.097 1.00 39.22 169 ASP A O 1
ATOM 1243 N N . LYS A 1 170 ? -47.643 50.235 4.062 1.00 42.19 170 LYS A N 1
ATOM 1244 C CA . LYS A 1 170 ? -46.701 51.367 4.251 1.00 42.19 170 LYS A CA 1
ATOM 1245 C C . LYS A 1 170 ? -47.066 52.189 5.524 1.00 42.19 170 LYS A C 1
ATOM 1247 O O . LYS A 1 170 ? -48.085 51.873 6.130 1.00 42.19 170 LYS A O 1
ATOM 1252 N N . PRO A 1 171 ? -46.333 53.266 5.932 1.00 43.25 171 PRO A N 1
ATOM 1253 C CA . PRO A 1 171 ? -45.208 53.966 5.284 1.00 43.25 171 PRO A CA 1
ATOM 1254 C C . PRO A 1 171 ? -43.935 54.145 6.161 1.00 43.25 171 PRO A C 1
ATOM 1256 O O . PRO A 1 171 ? -43.845 53.662 7.281 1.00 43.25 171 PRO A O 1
ATOM 1259 N N . ALA A 1 172 ? -42.933 54.869 5.637 1.00 43.12 172 ALA A N 1
ATOM 1260 C CA . ALA A 1 172 ? -41.718 55.311 6.353 1.00 43.12 172 ALA A CA 1
ATOM 1261 C C . ALA A 1 172 ? -41.845 56.779 6.835 1.00 43.12 172 ALA A C 1
ATOM 1263 O O . ALA A 1 172 ? -42.670 57.505 6.271 1.00 43.12 172 ALA A O 1
ATOM 1264 N N . PRO A 1 173 ? -41.006 57.269 7.785 1.00 46.94 173 PRO A N 1
ATOM 1265 C CA . PRO A 1 173 ? -39.785 57.974 7.341 1.00 46.94 173 PRO A CA 1
ATOM 1266 C C . PRO A 1 173 ? -38.536 57.974 8.277 1.00 46.94 173 PRO A C 1
ATOM 1268 O O . PRO A 1 173 ? -38.616 57.876 9.493 1.00 46.94 173 PRO A O 1
ATOM 1271 N N . LYS A 1 174 ? -37.372 58.203 7.642 1.00 44.53 174 LYS A N 1
ATOM 1272 C CA . LYS A 1 174 ? -36.129 58.907 8.074 1.00 44.53 174 LYS A CA 1
ATOM 1273 C C . LYS A 1 174 ? -35.875 59.241 9.572 1.00 44.53 174 LYS A C 1
ATOM 1275 O O . LYS A 1 174 ? -36.538 60.117 10.112 1.00 44.53 174 LYS A O 1
ATOM 1280 N N . VAL A 1 175 ? -34.694 58.847 10.085 1.00 49.00 175 VAL A N 1
ATOM 1281 C CA . VAL A 1 175 ? -33.815 59.675 10.966 1.00 49.00 175 VAL A CA 1
ATOM 1282 C C . VAL A 1 175 ? -32.332 59.456 10.574 1.00 49.00 175 VAL A C 1
ATOM 1284 O O . VAL A 1 175 ? -32.000 58.424 9.996 1.00 49.00 175 VAL A O 1
ATOM 1287 N N . LYS A 1 176 ? -31.437 60.429 10.834 1.00 45.72 176 LYS A N 1
ATOM 1288 C CA . LYS A 1 176 ? -29.980 60.388 10.549 1.00 45.72 176 LYS A CA 1
ATOM 1289 C C . LYS A 1 176 ? -29.130 60.422 11.836 1.00 45.72 176 LYS A C 1
ATOM 1291 O O . LYS A 1 176 ? -29.477 61.186 12.732 1.00 45.72 176 LYS A O 1
ATOM 1296 N N . LYS A 1 177 ? -27.968 59.746 11.838 1.00 46.75 177 LYS A N 1
ATOM 1297 C CA . LYS A 1 177 ? -26.643 60.117 12.428 1.00 46.75 177 LYS A CA 1
ATOM 1298 C C . LYS A 1 177 ? -25.695 58.910 12.237 1.00 46.75 177 LYS A C 1
ATOM 1300 O O . LYS A 1 177 ? -26.167 57.792 12.376 1.00 46.75 177 LYS A O 1
ATOM 1305 N N . ALA A 1 178 ? -24.429 58.976 11.809 1.00 47.81 178 ALA A N 1
ATOM 1306 C CA . ALA A 1 178 ? -23.368 59.999 11.807 1.00 47.81 178 ALA A CA 1
ATOM 1307 C C . ALA A 1 178 ? -22.609 60.157 13.144 1.00 47.81 178 ALA A C 1
ATOM 1309 O O . ALA A 1 178 ? -23.014 60.937 14.002 1.00 47.81 178 ALA A O 1
ATOM 1310 N N . VAL A 1 179 ? -21.471 59.457 13.252 1.00 46.91 179 VAL A N 1
ATOM 1311 C CA . VAL A 1 179 ? -20.365 59.650 14.219 1.00 46.91 179 VAL A CA 1
ATOM 1312 C C . VAL A 1 179 ? -19.039 59.524 13.438 1.00 46.91 179 VAL A C 1
ATOM 1314 O O . VAL A 1 179 ? -19.032 58.946 12.350 1.00 46.91 179 VAL A O 1
ATOM 1317 N N . LYS A 1 180 ? -17.950 60.137 13.922 1.00 37.69 180 LYS A N 1
ATOM 1318 C CA . LYS A 1 180 ? -16.680 60.335 13.193 1.00 37.69 180 LYS A CA 1
ATOM 1319 C C . LYS A 1 180 ? -15.521 59.445 13.685 1.00 37.69 180 LYS A C 1
ATOM 1321 O O . LYS A 1 180 ? -15.576 58.882 14.771 1.00 37.69 180 LYS A O 1
ATOM 1326 N N . LEU A 1 181 ? -14.475 59.436 12.851 1.00 43.88 181 LEU A N 1
ATOM 1327 C CA . LEU A 1 181 ? -13.031 59.288 13.127 1.00 43.88 181 LEU A CA 1
ATOM 1328 C C . LEU A 1 181 ? -12.564 59.761 14.529 1.00 43.88 181 LEU A C 1
ATOM 1330 O O . LEU A 1 181 ? -13.194 60.655 15.102 1.00 43.88 181 LEU A O 1
ATOM 1334 N N . PRO A 1 182 ? -11.406 59.269 15.017 1.00 49.44 182 PRO A N 1
ATOM 1335 C CA . PRO A 1 182 ? -10.160 60.015 14.747 1.00 49.44 182 PRO A CA 1
ATOM 1336 C C . PRO A 1 182 ? -8.941 59.162 14.319 1.00 49.44 182 PRO A C 1
ATOM 1338 O O . PRO A 1 182 ? -8.999 57.935 14.287 1.00 49.44 182 PRO A O 1
ATOM 1341 N N . THR A 1 183 ? -7.846 59.858 13.989 1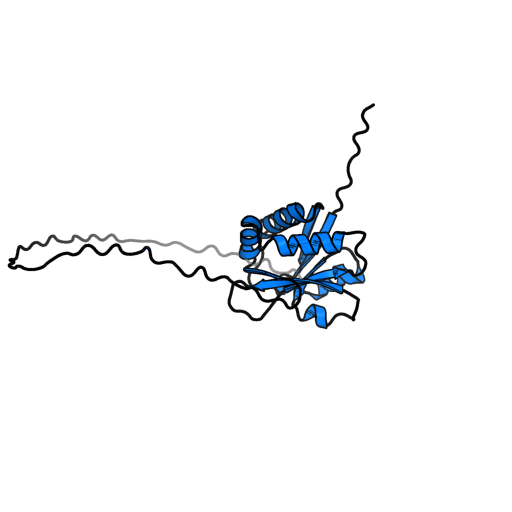.00 45.34 183 THR A N 1
ATOM 1342 C CA . THR A 1 183 ? -6.550 59.339 13.511 1.00 45.34 183 THR A CA 1
ATOM 1343 C C . THR A 1 183 ? -5.410 59.858 14.396 1.00 45.34 183 THR A C 1
ATOM 1345 O O . THR A 1 183 ? -5.379 61.051 14.667 1.00 45.34 183 THR A O 1
ATOM 1348 N N . GLU A 1 18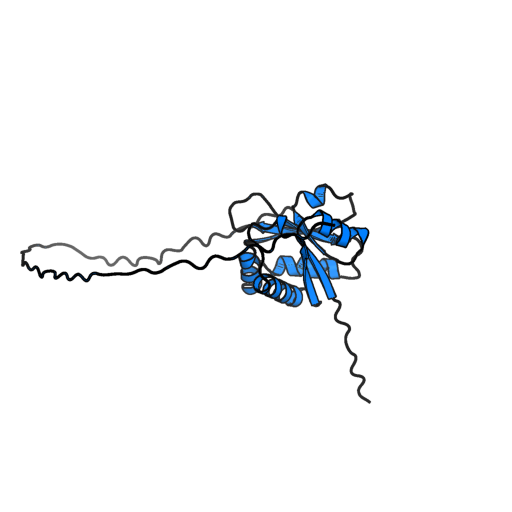4 ? -4.454 58.995 14.744 1.00 51.84 184 GLU A N 1
ATOM 1349 C CA . GLU A 1 184 ? -3.063 59.295 15.156 1.00 51.84 184 GLU A CA 1
ATOM 1350 C C . GLU A 1 184 ? -2.293 57.980 14.903 1.00 51.84 184 GLU A C 1
ATOM 1352 O O . GLU A 1 184 ? -2.745 56.922 15.335 1.00 51.84 184 GLU A O 1
ATOM 1357 N N . GLU A 1 185 ? -1.287 57.857 14.036 1.00 47.19 185 GLU A N 1
ATOM 1358 C CA . GLU A 1 185 ? -0.043 58.618 13.821 1.00 47.19 185 GLU A CA 1
ATOM 1359 C C . GLU A 1 185 ? 0.978 58.503 14.966 1.00 47.19 185 GLU A C 1
ATOM 1361 O O . GLU A 1 185 ? 0.862 59.138 16.010 1.00 47.19 185 GLU A O 1
ATOM 1366 N N . LYS A 1 186 ? 2.049 57.736 14.716 1.00 45.34 186 LYS A N 1
ATOM 1367 C CA . LYS A 1 186 ? 3.368 57.951 15.324 1.00 45.34 186 LYS A CA 1
ATOM 1368 C C . LYS A 1 186 ? 4.487 57.426 14.420 1.00 45.34 186 LYS A C 1
ATOM 1370 O O . LYS A 1 186 ? 4.240 56.661 13.491 1.00 45.34 186 LYS A O 1
ATOM 1375 N N . LYS A 1 187 ? 5.699 57.922 14.663 1.00 38.12 187 LYS A N 1
ATOM 1376 C CA . LYS A 1 187 ? 6.819 58.007 13.714 1.00 38.12 187 LYS A CA 1
ATOM 1377 C C . LYS A 1 187 ? 8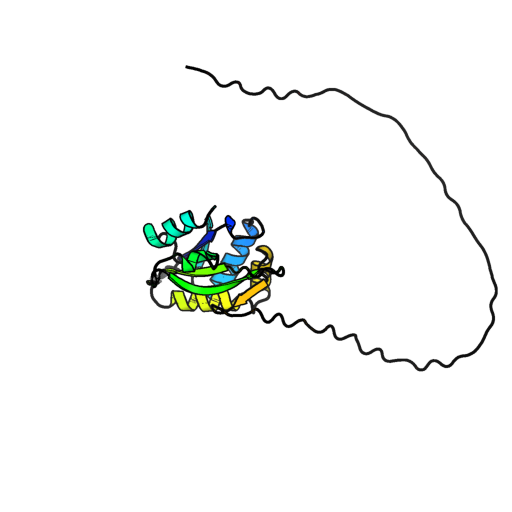.145 57.684 14.417 1.00 38.12 187 LYS A C 1
ATOM 1379 O O . LYS A 1 187 ? 8.263 57.981 15.603 1.00 38.12 187 LYS A O 1
ATOM 1384 N N . ALA A 1 188 ? 9.123 57.222 13.629 1.00 44.81 188 ALA A N 1
ATOM 1385 C CA . ALA A 1 188 ? 10.534 56.986 13.968 1.00 44.81 188 ALA A CA 1
ATOM 1386 C C . ALA A 1 188 ? 10.813 55.757 14.881 1.00 44.81 188 ALA A C 1
ATOM 1388 O O . ALA A 1 188 ? 10.074 55.511 15.829 1.00 44.81 188 ALA A O 1
ATOM 1389 N N . GLU A 1 189 ? 11.860 54.943 14.660 1.00 43.72 189 GLU A N 1
ATOM 1390 C CA . GLU A 1 189 ? 12.772 54.890 13.491 1.00 43.72 189 GLU A CA 1
ATOM 1391 C C . GLU A 1 189 ? 13.019 53.429 13.001 1.00 43.72 189 GLU A C 1
ATOM 1393 O O . GLU A 1 189 ? 12.035 52.797 12.633 1.00 43.72 189 GLU A O 1
ATOM 1398 N N . GLU A 1 190 ? 14.181 52.760 12.916 1.00 47.22 190 GLU A N 1
ATOM 1399 C CA . GLU A 1 190 ? 15.589 53.020 13.279 1.00 47.22 190 GLU A CA 1
ATOM 1400 C C . GLU A 1 190 ? 16.530 52.080 12.461 1.00 47.22 190 GLU A C 1
ATOM 1402 O O . GLU A 1 190 ? 16.067 51.367 11.565 1.00 47.22 190 GLU A O 1
ATOM 1407 N N . LYS A 1 191 ? 17.848 52.080 12.718 1.00 45.38 191 LYS A N 1
ATOM 1408 C CA . LYS A 1 191 ? 18.862 51.189 12.111 1.00 45.38 191 LYS A CA 1
ATOM 1409 C C . LYS A 1 191 ? 20.094 51.065 13.023 1.00 45.38 191 LYS A C 1
ATOM 1411 O O . LYS A 1 191 ? 20.749 52.081 13.267 1.00 45.38 191 LYS A O 1
ATOM 1416 N N . PRO A 1 192 ? 20.615 49.833 13.198 1.00 48.47 192 PRO A N 1
ATOM 1417 C CA . PRO A 1 192 ? 21.998 49.631 12.753 1.00 48.47 192 PRO A CA 1
ATOM 1418 C C . PRO A 1 192 ? 22.331 48.272 12.100 1.00 48.47 192 PRO A C 1
ATOM 1420 O O . PRO A 1 192 ? 21.771 47.223 12.393 1.00 48.47 192 PRO A O 1
ATOM 1423 N N . ALA A 1 193 ? 23.331 48.355 11.218 1.00 48.22 193 ALA A N 1
ATOM 1424 C CA . ALA A 1 193 ? 24.381 47.380 10.897 1.00 48.22 193 ALA A CA 1
ATOM 1425 C C . ALA A 1 193 ? 24.137 45.853 11.031 1.00 48.22 193 ALA A C 1
ATOM 1427 O O . ALA A 1 193 ? 24.194 45.264 12.105 1.00 48.22 193 ALA A O 1
ATOM 1428 N N . ALA A 1 194 ? 24.085 45.211 9.860 1.00 49.50 194 ALA A N 1
ATOM 1429 C CA . ALA A 1 194 ? 24.943 44.095 9.436 1.00 49.50 194 ALA A CA 1
ATOM 1430 C C . ALA A 1 194 ? 25.543 43.125 10.483 1.00 49.50 194 ALA A C 1
ATOM 1432 O O . ALA A 1 194 ? 26.390 43.489 11.298 1.00 49.50 194 ALA A O 1
ATOM 1433 N N . LYS A 1 195 ? 25.320 41.821 10.254 1.00 48.03 195 LYS A N 1
ATOM 1434 C CA . LYS A 1 195 ? 26.268 40.769 10.650 1.00 48.03 195 LYS A CA 1
ATOM 1435 C C . LYS A 1 195 ? 26.670 39.940 9.430 1.00 48.03 195 LYS A C 1
ATOM 1437 O O . LYS A 1 195 ? 25.869 39.183 8.890 1.00 48.03 195 LYS A O 1
ATOM 1442 N N . VAL A 1 196 ? 27.908 40.127 8.974 1.00 51.25 196 VAL A N 1
ATOM 1443 C CA . VAL A 1 196 ? 28.508 39.341 7.886 1.00 51.25 196 VAL A CA 1
ATOM 1444 C C . VAL A 1 196 ? 28.742 37.916 8.386 1.00 51.25 196 VAL A C 1
ATOM 1446 O O . VAL A 1 196 ? 29.350 37.729 9.438 1.00 51.25 196 VAL A O 1
ATOM 1449 N N . ILE A 1 197 ? 28.285 36.918 7.628 1.00 56.16 197 ILE A N 1
ATOM 1450 C CA . ILE A 1 197 ? 28.619 35.510 7.865 1.00 56.16 197 ILE A CA 1
ATOM 1451 C C . ILE A 1 197 ? 29.819 35.171 6.966 1.00 56.16 197 ILE A C 1
ATOM 1453 O O . ILE A 1 197 ? 29.652 35.147 5.744 1.00 56.16 197 ILE A O 1
ATOM 1457 N N . PRO A 1 198 ? 31.027 34.944 7.513 1.00 55.19 198 PRO A N 1
ATOM 1458 C CA . PRO A 1 198 ? 32.174 34.549 6.705 1.00 55.19 198 PRO A CA 1
ATOM 1459 C C . PRO A 1 198 ? 31.991 33.120 6.179 1.00 55.19 198 PRO A C 1
ATOM 1461 O O . PRO A 1 198 ? 31.648 32.208 6.930 1.00 55.19 198 PRO A O 1
ATOM 1464 N N . GLN A 1 199 ? 32.249 32.915 4.887 1.00 59.47 199 GLN A N 1
ATOM 1465 C CA . GLN A 1 199 ? 32.310 31.574 4.306 1.00 59.47 199 GLN A CA 1
ATOM 1466 C C . GLN A 1 199 ? 33.579 30.854 4.797 1.00 59.47 199 GLN A C 1
ATOM 1468 O O . GLN A 1 199 ? 34.666 31.430 4.688 1.00 59.47 199 GLN A O 1
ATOM 1473 N N . PRO A 1 200 ? 33.500 29.599 5.278 1.00 65.81 200 PRO A N 1
ATOM 1474 C CA . PRO A 1 200 ? 34.689 28.778 5.458 1.00 65.81 200 PRO A CA 1
ATOM 1475 C C . PRO A 1 200 ? 35.275 28.442 4.080 1.00 65.81 200 PRO A C 1
ATOM 1477 O O . PRO A 1 200 ? 34.649 27.773 3.258 1.00 65.81 200 PRO A O 1
ATOM 1480 N N . LYS A 1 201 ? 36.480 28.949 3.817 1.00 61.09 201 LYS A N 1
ATOM 1481 C CA . LYS A 1 201 ? 37.222 28.732 2.570 1.00 61.09 201 LYS A CA 1
ATOM 1482 C C . LYS A 1 201 ? 37.696 27.268 2.495 1.00 61.09 201 LYS A C 1
ATOM 1484 O O . LYS A 1 201 ? 38.231 26.786 3.494 1.00 61.09 201 LYS A O 1
ATOM 1489 N N . PRO A 1 202 ? 37.553 26.559 1.359 1.00 59.50 202 PRO A N 1
ATOM 1490 C CA . PRO A 1 202 ? 38.108 25.215 1.219 1.00 59.50 202 PRO A CA 1
ATOM 1491 C C . PRO A 1 202 ? 39.642 25.257 1.268 1.00 59.50 202 PRO A C 1
ATOM 1493 O O . PRO A 1 202 ? 40.263 26.142 0.674 1.00 59.50 202 PRO A O 1
ATOM 1496 N N . ALA A 1 203 ? 40.243 24.294 1.967 1.00 56.66 203 ALA A N 1
ATOM 1497 C CA . ALA A 1 203 ? 41.689 24.091 1.989 1.00 56.66 203 ALA A CA 1
ATOM 1498 C C . ALA A 1 203 ? 42.121 23.237 0.776 1.00 56.66 203 ALA A C 1
ATOM 1500 O O . ALA A 1 203 ? 41.515 22.188 0.549 1.00 56.66 203 ALA A O 1
ATOM 1501 N N . PRO A 1 204 ? 43.120 23.669 -0.015 1.00 62.03 204 PRO A N 1
ATOM 1502 C CA . PRO A 1 204 ? 43.712 22.866 -1.082 1.00 62.03 204 PRO A CA 1
ATOM 1503 C C . PRO A 1 204 ? 44.986 22.132 -0.624 1.00 62.03 204 PRO A C 1
ATOM 1505 O O . PRO A 1 204 ? 45.707 22.655 0.224 1.00 62.03 204 PRO A O 1
ATOM 1508 N N . ALA A 1 205 ? 45.280 21.016 -1.306 1.00 51.62 205 ALA A N 1
ATOM 1509 C CA . ALA A 1 205 ? 46.451 20.134 -1.156 1.00 51.62 205 ALA A CA 1
ATOM 1510 C C . ALA A 1 205 ? 46.540 19.384 0.190 1.00 51.62 205 ALA A C 1
ATOM 1512 O O . ALA A 1 205 ? 47.225 19.869 1.115 1.00 51.62 205 ALA A O 1
#

Sequence (205 aa):
MVAISVSAEAKISIGLSTSVLSSKPTNASIAKLEKELSKTAGDSVEIRLFNDEASVANWLLRFQQIDGAIVSANFVKQQPAGALAHLADLHFSQTSKQRLAVTTRLNLIGNQKDQLTKAFLSLSKSAGGLDALNNLALAGATAPGGKLVRKVAKKTTPATTKPAVTKPDKPAPKVKKAVKLPTEEKKAEEKPAAKVIPQPKPAPA

Foldseek 3Di:
DDPPPPPPQDEAEEEEEQVQFPDRADPVLQVLQQVLLCVQLVGRYHYDYDPDVVVVVCCQQPVVVHFKYWAWPVSVVPDPPQQKDFQKWWAFLPPDPTTTTIIGGNPDPDCSSVSNSRSQQCLQVDPSSCVSQVSRRTRGMDGPPDDPPPPPVPPPDPPPPDDDDDDDDDDDDDDDDDDDDDDDDDDDDDDDDDDDDDDDDDDDD